Protein 7RPY (pdb70)

B-factor: mean 24.96, std 10.79, range [10.03, 66.06]

Radius of gyration: 20.07 Å; Cα contacts (8 Å, |Δi|>4): 615; chains: 1; bounding box: 55×49×43 Å

Solvent-accessible surface area: 11884 Å² total

Sequence (237 aa):
ADTTYVVAGTTNLTGYEWVGTPDDAAPENVTADGSVFTTKTFSAVPAGKNYQLKVVANTGDEQKWIGLDGTDDNNVTFDVETACDVTVTFDPATNKITTVTGDGVKVTDDLEVNSITVVGNGEDNWLNGVAWGVDAEEVNHTQVSDKVYQIKYENIESADDAYQFKFAANDDWAASWGLPEQSATTPIGEEFDLTFNGQNLLNTVSAGFEEDSLVDVTITLDITNFDDYSSTRSSGAKATVKVEEPST

Structure (mmCIF, N/CA/C/O backbone):
data_7RPY
#
_entry.id   7RPY
#
_cell.length_a   100.820
_cell.length_b   100.820
_cell.length_c   87.930
_cell.angle_alpha   90.000
_cell.angle_beta   90.000
_cell.angle_gamma   120.000
#
_symmetry.space_group_name_H-M   'P 32 2 1'
#
loop_
_entity.id
_entity.type
_entity.pdbx_description
1 polymer 'Cohesin-containing protein'
2 branched alpha-D-glucopyranose-(1-4)-alpha-D-glucopyranose-(1-4)-alpha-D-glucopyranose
3 non-polymer 'ACETATE ION'
4 non-polymer GLYCEROL
5 water water
#
loop_
_atom_site.group_PDB
_atom_site.id
_atom_site.type_symbol
_atom_site.label_atom_id
_atom_site.label_alt_id
_atom_site.label_comp_id
_atom_site.label_asym_id
_atom_site.label_entity_id
_atom_site.label_seq_id
_atom_site.pdbx_PDB_ins_code
_atom_site.Cartn_x
_atom_site.Cartn_y
_atom_site.Cartn_z
_atom_site.occupancy
_atom_site.B_iso_or_equiv
_atom_site.auth_seq_id
_atom_site.auth_comp_id
_atom_site.auth_asym_id
_atom_site.auth_atom_id
_atom_site.pdbx_PDB_model_num
ATOM 1 N N . ALA A 1 15 ? 35.630 28.541 42.521 1.00 49.41 492 ALA A N 1
ATOM 2 C CA . ALA A 1 15 ? 34.254 28.967 42.090 1.00 48.08 492 ALA A CA 1
ATOM 3 C C . ALA A 1 15 ? 34.304 29.532 40.661 1.00 45.45 492 ALA A C 1
ATOM 4 O O . ALA A 1 15 ? 34.901 30.615 40.470 1.00 45.44 492 ALA A O 1
ATOM 6 N N . ASP A 1 16 ? 33.673 28.833 39.708 1.00 43.91 493 ASP A N 1
ATOM 7 C CA . ASP A 1 16 ? 33.722 29.118 38.247 1.00 40.63 493 ASP A CA 1
ATOM 8 C C . ASP A 1 16 ? 32.878 30.357 37.924 1.00 36.29 493 ASP A C 1
ATOM 9 O O . ASP A 1 16 ? 31.652 30.301 38.147 1.00 36.33 493 ASP A O 1
ATOM 14 N N . THR A 1 17 ? 33.501 31.414 37.391 1.00 32.13 494 THR A N 1
ATOM 15 C CA . THR A 1 17 ? 32.834 32.702 37.069 1.00 28.94 494 THR A CA 1
ATOM 16 C C . THR A 1 17 ? 32.692 32.837 35.549 1.00 26.39 494 THR A C 1
ATOM 17 O O . THR A 1 17 ? 33.702 32.639 34.836 1.00 25.83 494 THR A O 1
ATOM 21 N N . THR A 1 18 ? 31.479 33.158 35.094 1.00 24.01 495 THR A N 1
ATOM 22 C CA . THR A 1 18 ? 31.142 33.429 33.678 1.00 22.40 495 THR A CA 1
ATOM 23 C C . THR A 1 18 ? 30.731 34.892 33.556 1.00 20.44 495 THR A C 1
ATOM 24 O O . THR A 1 18 ? 29.817 35.307 34.289 1.00 19.92 495 THR A O 1
ATOM 28 N N . TYR A 1 19 ? 31.375 35.634 32.660 1.00 19.01 496 TYR A N 1
ATOM 29 C CA . TYR A 1 19 ? 31.086 37.074 32.443 1.00 17.49 496 TYR A CA 1
ATOM 30 C C . TYR A 1 19 ? 30.152 37.218 31.244 1.00 17.16 496 TYR A C 1
ATOM 31 O O . TYR A 1 19 ? 30.411 36.617 30.196 1.00 17.45 496 TYR A O 1
ATOM 40 N N . VAL A 1 20 ? 29.115 38.053 31.380 1.00 16.47 497 VAL A N 1
ATOM 41 C CA . VAL A 1 20 ? 28.111 38.267 30.303 1.00 16.45 497 VAL A CA 1
ATOM 42 C C . VAL A 1 20 ? 28.014 39.776 30.052 1.00 15.47 497 VAL A C 1
ATOM 43 O O . VAL A 1 20 ? 27.972 40.533 31.039 1.00 14.76 497 VAL A O 1
ATOM 47 N N . VAL A 1 21 ? 28.027 40.208 28.793 1.00 15.49 498 VAL A N 1
ATOM 48 C CA . VAL A 1 21 ? 27.736 41.638 28.482 1.00 15.02 498 VAL A CA 1
ATOM 49 C C . VAL A 1 21 ? 26.215 41.774 28.483 1.00 15.14 498 VAL A C 1
ATOM 50 O O . VAL A 1 21 ? 25.579 41.241 27.547 1.00 15.77 498 VAL A O 1
ATOM 54 N N . ALA A 1 22 ? 25.668 42.481 29.473 1.00 14.98 499 ALA A N 1
ATOM 55 C CA . ALA A 1 22 ? 24.246 42.886 29.515 1.00 15.11 499 ALA A CA 1
ATOM 56 C C . ALA A 1 22 ? 24.156 44.312 28.972 1.00 15.16 499 ALA A C 1
ATOM 57 O O . ALA A 1 22 ? 25.084 45.103 29.182 1.00 14.54 499 ALA A O 1
ATOM 59 N N . GLY A 1 23 ? 23.076 44.640 28.271 1.00 16.11 500 GLY A N 1
ATOM 60 C CA . GLY A 1 23 ? 22.922 46.018 27.781 1.00 16.59 500 GLY A CA 1
ATOM 61 C C . GLY A 1 23 ? 21.618 46.195 27.038 1.00 17.87 500 GLY A C 1
ATOM 62 O O . GLY A 1 23 ? 20.748 45.312 27.131 1.00 17.97 500 GLY A O 1
ATOM 63 N N . THR A 1 24 ? 21.517 47.288 26.292 1.00 19.52 501 THR A N 1
ATOM 64 C CA . THR A 1 24 ? 20.311 47.630 25.496 1.00 20.99 501 THR A CA 1
ATOM 65 C C . THR A 1 24 ? 20.099 46.572 24.409 1.00 23.25 501 THR A C 1
ATOM 66 O O . THR A 1 24 ? 21.096 45.988 23.905 1.00 23.24 501 THR A O 1
ATOM 70 N N . THR A 1 25 ? 18.836 46.315 24.063 1.00 24.95 502 THR A N 1
ATOM 71 C CA . THR A 1 25 ? 18.443 45.335 23.017 1.00 27.53 502 THR A CA 1
ATOM 72 C C . THR A 1 25 ? 19.156 45.667 21.703 1.00 28.97 502 THR A C 1
ATOM 73 O O . THR A 1 25 ? 19.629 44.727 21.045 1.00 29.61 502 THR A O 1
ATOM 77 N N . ASN A 1 26 ? 19.249 46.949 21.333 1.00 30.18 503 ASN A N 1
ATOM 78 C CA . ASN A 1 26 ? 19.842 47.382 20.036 1.00 32.12 503 ASN A CA 1
ATOM 79 C C . ASN A 1 26 ? 21.310 46.944 19.941 1.00 30.88 503 ASN A C 1
ATOM 80 O O . ASN A 1 26 ? 21.758 46.672 18.820 1.00 31.75 503 ASN A O 1
ATOM 85 N N . LEU A 1 27 ? 22.046 46.914 21.059 1.00 28.34 504 LEU A N 1
ATOM 86 C CA . LEU A 1 27 ? 23.464 46.448 21.076 1.00 27.48 504 LEU A CA 1
ATOM 87 C C . LEU A 1 27 ? 23.508 44.920 21.160 1.00 26.97 504 LEU A C 1
ATOM 88 O O . LEU A 1 27 ? 24.248 44.315 20.372 1.00 27.59 504 LEU A O 1
ATOM 93 N N . THR A 1 28 ? 22.789 44.332 22.118 1.00 26.01 505 THR A N 1
ATOM 94 C CA . THR A 1 28 ? 23.068 42.963 22.638 1.00 25.83 505 THR A CA 1
ATOM 95 C C . THR A 1 28 ? 22.033 41.938 22.167 1.00 26.99 505 THR A C 1
ATOM 96 O O . THR A 1 28 ? 22.303 40.734 22.315 1.00 26.74 505 THR A O 1
ATOM 100 N N . GLY A 1 29 ? 20.873 42.382 21.674 1.00 27.66 506 GLY A N 1
ATOM 101 C CA . GLY A 1 29 ? 19.792 41.486 21.229 1.00 29.20 506 GLY A CA 1
ATOM 102 C C . GLY A 1 29 ? 18.876 41.057 22.363 1.00 29.06 506 GLY A C 1
ATOM 103 O O . GLY A 1 29 ? 17.905 40.339 22.076 1.00 30.51 506 GLY A O 1
ATOM 104 N N . TYR A 1 30 ? 19.161 41.461 23.603 1.00 28.08 507 TYR A N 1
ATOM 105 C CA . TYR A 1 30 ? 18.324 41.182 24.799 1.00 28.09 507 TYR A CA 1
ATOM 106 C C . TYR A 1 30 ? 18.184 42.468 25.617 1.00 27.10 507 TYR A C 1
ATOM 107 O O . TYR A 1 30 ? 19.035 43.373 25.498 1.00 26.24 507 TYR A O 1
ATOM 116 N N . GLU A 1 31 ? 17.151 42.539 26.454 1.00 27.39 508 GLU A N 1
ATOM 117 C CA . GLU A 1 31 ? 16.910 43.715 27.319 1.00 26.78 508 GLU A CA 1
ATOM 118 C C . GLU A 1 31 ? 17.571 43.469 28.676 1.00 24.23 508 GLU A C 1
ATOM 119 O O . GLU A 1 31 ? 16.914 42.920 29.582 1.00 23.69 508 GLU A O 1
ATOM 125 N N . TRP A 1 32 ? 18.844 43.859 28.797 1.00 21.76 509 TRP A N 1
ATOM 126 C CA . TRP A 1 32 ? 19.598 43.857 30.073 1.00 20.44 509 TRP A CA 1
ATOM 127 C C . TRP A 1 32 ? 19.540 42.460 30.700 1.00 20.67 509 TRP A C 1
ATOM 128 O O . TRP A 1 32 ? 19.212 42.338 31.895 1.00 20.54 509 TRP A O 1
ATOM 139 N N . VAL A 1 33 ? 19.902 41.446 29.920 1.00 21.48 510 VAL A N 1
ATOM 140 C CA . VAL A 1 33 ? 19.956 40.029 30.384 1.00 22.43 510 VAL A CA 1
ATOM 141 C C . VAL A 1 33 ? 21.411 39.669 30.702 1.00 21.90 510 VAL A C 1
ATOM 142 O O . VAL A 1 33 ? 22.238 39.734 29.784 1.00 21.44 510 VAL A O 1
ATOM 146 N N . GLY A 1 34 ? 21.681 39.325 31.963 1.00 22.12 511 GLY A N 1
ATOM 147 C CA . GLY A 1 34 ? 23.038 39.113 32.504 1.00 22.53 511 GLY A CA 1
ATOM 148 C C . GLY A 1 34 ? 23.351 37.649 32.789 1.00 23.96 511 GLY A C 1
ATOM 149 O O . GLY A 1 34 ? 24.472 37.409 33.242 1.00 23.79 511 GLY A O 1
ATOM 150 N N . THR A 1 35 ? 22.420 36.718 32.536 1.00 25.86 512 THR A N 1
ATOM 151 C CA . THR A 1 35 ? 22.569 35.256 32.815 1.00 28.23 512 THR A CA 1
ATOM 152 C C . THR A 1 35 ? 23.109 34.539 31.580 1.00 28.46 512 THR A C 1
ATOM 153 O O . THR A 1 35 ? 22.598 34.708 30.477 1.00 27.92 512 THR A O 1
ATOM 157 N N . PRO A 1 36 ? 24.159 33.696 31.727 1.00 29.17 513 PRO A N 1
ATOM 158 C CA . PRO A 1 36 ? 24.735 32.988 30.587 1.00 30.17 513 PRO A CA 1
ATOM 159 C C . PRO A 1 36 ? 23.733 32.117 29.808 1.00 32.29 513 PRO A C 1
ATOM 160 O O . PRO A 1 36 ? 23.776 32.137 28.589 1.00 32.47 513 PRO A O 1
ATOM 164 N N . ASP A 1 37 ? 22.873 31.373 30.509 1.00 34.15 514 ASP A N 1
ATOM 165 C CA A ASP A 1 37 ? 21.918 30.437 29.852 0.50 36.73 514 ASP A CA 1
ATOM 166 C CA B ASP A 1 37 ? 21.887 30.443 29.888 0.50 36.55 514 ASP A CA 1
ATOM 167 C C . ASP A 1 37 ? 20.867 31.232 29.059 1.00 36.16 514 ASP A C 1
ATOM 168 O O . ASP A 1 37 ? 20.375 30.684 28.056 1.00 37.54 514 ASP A O 1
ATOM 177 N N . ALA A 1 38 ? 20.552 32.458 29.485 1.00 34.65 515 ALA A N 1
ATOM 178 C CA . ALA A 1 38 ? 19.511 33.323 28.871 1.00 34.22 515 ALA A CA 1
ATOM 179 C C . ALA A 1 38 ? 20.084 34.118 27.686 1.00 33.14 515 ALA A C 1
ATOM 180 O O . ALA A 1 38 ? 19.325 34.357 26.727 1.00 33.75 515 ALA A O 1
ATOM 182 N N . ALA A 1 39 ? 21.361 34.526 27.746 1.00 30.89 516 ALA A N 1
ATOM 183 C CA . ALA A 1 39 ? 22.040 35.292 26.673 1.00 29.60 516 ALA A CA 1
ATOM 184 C C . ALA A 1 39 ? 23.388 34.656 26.327 1.00 29.33 516 ALA A C 1
ATOM 185 O O . ALA A 1 39 ? 24.434 35.291 26.487 1.00 27.83 516 ALA A O 1
ATOM 187 N N . PRO A 1 40 ? 23.407 33.407 25.805 1.00 30.64 517 PRO A N 1
ATOM 188 C CA . PRO A 1 40 ? 24.663 32.695 25.559 1.00 30.43 517 PRO A CA 1
ATOM 189 C C . PRO A 1 40 ? 25.573 33.390 24.532 1.00 29.48 517 PRO A C 1
ATOM 190 O O . PRO A 1 40 ? 26.795 33.257 24.641 1.00 29.13 517 PRO A O 1
ATOM 194 N N . GLU A 1 41 ? 24.981 34.115 23.577 1.00 28.60 518 GLU A N 1
ATOM 195 C CA . GLU A 1 41 ? 25.718 34.881 22.531 1.00 27.86 518 GLU A CA 1
ATOM 196 C C . GLU A 1 41 ? 26.622 35.942 23.191 1.00 24.91 518 GLU A C 1
ATOM 197 O O . GLU A 1 41 ? 27.619 36.342 22.552 1.00 24.74 518 GLU A O 1
ATOM 203 N N . ASN A 1 42 ? 26.276 36.408 24.397 1.00 22.42 519 ASN A N 1
ATOM 204 C CA . ASN A 1 42 ? 26.922 37.584 25.040 1.00 20.20 519 ASN A CA 1
ATOM 205 C C . ASN A 1 42 ? 27.829 37.151 26.199 1.00 19.06 519 ASN A C 1
ATOM 206 O O . ASN A 1 42 ? 28.347 38.036 26.888 1.00 17.81 519 ASN A O 1
ATOM 211 N N . VAL A 1 43 ? 28.068 35.848 26.360 1.00 19.24 520 VAL A N 1
ATOM 212 C CA . VAL A 1 43 ? 29.165 35.336 27.233 1.00 18.71 520 VAL A CA 1
ATOM 213 C C . VAL A 1 43 ? 30.484 35.803 26.631 1.00 17.97 520 VAL A C 1
ATOM 214 O O . VAL A 1 43 ? 30.686 35.690 25.423 1.00 18.52 520 VAL A O 1
ATOM 226 N N . THR A 1 45 ? 34.573 35.681 26.100 1.00 16.66 522 THR A N 1
ATOM 227 C CA . THR A 1 45 ? 35.527 34.600 25.901 1.00 17.30 522 THR A CA 1
ATOM 228 C C . THR A 1 45 ? 36.852 34.926 26.607 1.00 16.90 522 THR A C 1
ATOM 229 O O . THR A 1 45 ? 37.349 36.058 26.489 1.00 16.26 522 THR A O 1
ATOM 233 N N . ALA A 1 46 ? 37.442 33.936 27.283 1.00 17.35 523 ALA A N 1
ATOM 234 C CA . ALA A 1 46 ? 38.791 34.025 27.883 1.00 17.47 523 ALA A CA 1
ATOM 235 C C . ALA A 1 46 ? 39.811 34.441 26.814 1.00 17.79 523 ALA A C 1
ATOM 236 O O . ALA A 1 46 ? 39.840 33.844 25.724 1.00 18.38 523 ALA A O 1
ATOM 238 N N . ASP A 1 47 ? 40.638 35.428 27.138 1.00 17.55 524 ASP A N 1
ATOM 239 C CA . ASP A 1 47 ? 41.588 36.038 26.179 1.00 18.09 524 ASP A CA 1
ATOM 240 C C . ASP A 1 47 ? 42.806 36.520 26.971 1.00 18.33 524 ASP A C 1
ATOM 241 O O . ASP A 1 47 ? 42.741 37.595 27.542 1.00 17.79 524 ASP A O 1
ATOM 246 N N . GLY A 1 48 ? 43.878 35.729 27.016 1.00 19.34 525 GLY A N 1
ATOM 247 C CA . GLY A 1 48 ? 45.006 36.031 27.924 1.00 19.89 525 GLY A CA 1
ATOM 248 C C . GLY A 1 48 ? 44.542 35.944 29.401 1.00 19.72 525 GLY A C 1
ATOM 249 O O . GLY A 1 48 ? 43.817 34.924 29.771 1.00 20.10 525 GLY A O 1
ATOM 250 N N . SER A 1 49 ? 44.722 37.116 30.116 1.00 19.68 526 SER A N 1
ATOM 251 C CA . SER A 1 49 ? 44.269 37.344 31.517 1.00 19.53 526 SER A CA 1
ATOM 252 C C . SER A 1 49 ? 42.950 38.138 31.579 1.00 18.54 526 SER A C 1
ATOM 253 O O . SER A 1 49 ? 42.479 38.413 32.699 1.00 18.35 526 SER A O 1
ATOM 256 N N . VAL A 1 50 ? 42.343 38.470 30.431 1.00 18.03 527 VAL A N 1
ATOM 257 C CA . VAL A 1 50 ? 41.074 39.243 30.361 1.00 17.12 527 VAL A CA 1
ATOM 258 C C . VAL A 1 50 ? 40.002 38.440 29.612 1.00 16.84 527 VAL A C 1
ATOM 259 O O . VAL A 1 50 ? 40.204 37.232 29.352 1.00 17.26 527 VAL A O 1
ATOM 263 N N . PHE A 1 51 ? 38.865 39.078 29.366 1.00 16.24 528 PHE A N 1
ATOM 264 C CA . PHE A 1 51 ? 37.690 38.502 28.669 1.00 16.26 528 PHE A CA 1
ATOM 265 C C . PHE A 1 51 ? 37.262 39.474 27.577 1.00 16.32 528 PHE A C 1
ATOM 266 O O . PHE A 1 51 ? 37.306 40.692 27.836 1.00 15.86 528 PHE A O 1
ATOM 274 N N . THR A 1 52 ? 36.838 38.958 26.428 1.00 17.03 529 THR A N 1
ATOM 275 C CA A THR A 1 52 ? 36.439 39.808 25.278 0.50 17.33 529 THR A CA 1
ATOM 276 C CA B THR A 1 52 ? 36.461 39.785 25.251 0.50 17.42 529 THR A CA 1
ATOM 277 C C . THR A 1 52 ? 35.140 39.286 24.658 1.00 17.70 529 THR A C 1
ATOM 278 O O . THR A 1 52 ? 34.912 38.081 24.650 1.00 18.18 529 THR A O 1
ATOM 285 N N . LYS A 1 53 ? 34.313 40.205 24.171 1.00 17.99 530 LYS A N 1
ATOM 286 C CA . LYS A 1 53 ? 33.097 39.881 23.395 1.00 18.98 530 LYS A CA 1
ATOM 287 C C . LYS A 1 53 ? 33.043 40.903 22.266 1.00 19.99 530 LYS A C 1
ATOM 288 O O . LYS A 1 53 ? 33.134 42.099 22.564 1.00 19.28 530 LYS A O 1
ATOM 294 N N . THR A 1 54 ? 32.941 40.444 21.023 1.00 22.10 531 THR A N 1
ATOM 295 C CA . THR A 1 54 ? 32.820 41.339 19.845 1.00 23.61 531 THR A CA 1
ATOM 296 C C . THR A 1 54 ? 31.388 41.252 19.324 1.00 24.50 531 THR A C 1
ATOM 297 O O . THR A 1 54 ? 30.891 40.133 19.111 1.00 25.11 531 THR A O 1
ATOM 301 N N . PHE A 1 55 ? 30.756 42.409 19.149 1.00 24.90 532 PHE A N 1
ATOM 302 C CA . PHE A 1 55 ? 29.433 42.558 18.507 1.00 26.42 532 PHE A CA 1
ATOM 303 C C . PHE A 1 55 ? 29.691 42.907 17.038 1.00 29.53 532 PHE A C 1
ATOM 304 O O . PHE A 1 55 ? 30.402 43.907 16.771 1.00 30.24 532 PHE A O 1
ATOM 312 N N . SER A 1 56 ? 29.222 42.045 16.138 1.00 32.08 533 SER A N 1
ATOM 313 C CA . SER A 1 56 ? 29.424 42.158 14.670 1.00 34.88 533 SER A CA 1
ATOM 314 C C . SER A 1 56 ? 28.471 43.218 14.107 1.00 35.80 533 SER A C 1
ATOM 315 O O . SER A 1 56 ? 27.267 43.155 14.409 1.00 35.19 533 SER A O 1
ATOM 318 N N . ALA A 1 57 ? 29.017 44.156 13.328 1.00 37.84 534 ALA A N 1
ATOM 319 C CA . ALA A 1 57 ? 28.262 45.124 12.500 1.00 39.42 534 ALA A CA 1
ATOM 320 C C . ALA A 1 57 ? 27.180 45.798 13.344 1.00 38.29 534 ALA A C 1
ATOM 321 O O . ALA A 1 57 ? 25.991 45.710 12.982 1.00 39.03 534 ALA A O 1
ATOM 323 N N . VAL A 1 58 ? 27.576 46.402 14.469 1.00 36.41 535 VAL A N 1
ATOM 324 C CA . VAL A 1 58 ? 26.675 47.267 15.276 1.00 35.16 535 VAL A CA 1
ATOM 325 C C . VAL A 1 58 ? 26.303 48.463 14.400 1.00 36.20 535 VAL A C 1
ATOM 326 O O . VAL A 1 58 ? 27.181 49.144 13.874 1.00 36.32 535 VAL A O 1
ATOM 330 N N . PRO A 1 59 ? 24.999 48.743 14.203 1.00 36.44 536 PRO A N 1
ATOM 331 C CA . PRO A 1 59 ? 24.585 49.917 13.431 1.00 38.23 536 PRO A CA 1
ATOM 332 C C . PRO A 1 59 ? 25.054 51.239 14.062 1.00 37.89 536 PRO A C 1
ATOM 333 O O . PRO A 1 59 ? 25.119 51.321 15.288 1.00 36.32 536 PRO A O 1
ATOM 337 N N . ALA A 1 60 ? 25.332 52.250 13.230 1.00 39.33 537 ALA A N 1
ATOM 338 C CA . ALA A 1 60 ? 25.394 53.667 13.659 1.00 38.93 537 ALA A CA 1
ATOM 339 C C . ALA A 1 60 ? 24.216 53.921 14.598 1.00 36.96 537 ALA A C 1
ATOM 340 O O . ALA A 1 60 ? 23.093 53.474 14.289 1.00 37.66 537 ALA A O 1
ATOM 342 N N . GLY A 1 61 ? 24.459 54.560 15.741 1.00 34.64 538 GLY A N 1
ATOM 343 C CA . GLY A 1 61 ? 23.410 54.794 16.747 1.00 32.57 538 GLY A CA 1
ATOM 344 C C . GLY A 1 61 ? 23.948 55.559 17.935 1.00 30.47 538 GLY A C 1
ATOM 345 O O . GLY A 1 61 ? 25.192 55.680 18.051 1.00 30.70 538 GLY A O 1
ATOM 346 N N . LYS A 1 62 ? 23.044 56.069 18.767 1.00 29.17 539 LYS A N 1
ATOM 347 C CA . LYS A 1 62 ? 23.386 56.852 19.977 1.00 27.95 539 LYS A CA 1
ATOM 348 C C . LYS A 1 62 ? 23.004 56.066 21.232 1.00 25.32 539 LYS A C 1
ATOM 349 O O . LYS A 1 62 ? 21.984 55.361 21.230 1.00 24.25 539 LYS A O 1
ATOM 355 N N . ASN A 1 63 ? 23.759 56.262 22.305 1.00 24.14 540 ASN A N 1
ATOM 356 C CA . ASN A 1 63 ? 23.349 55.839 23.669 1.00 22.29 540 ASN A CA 1
ATOM 357 C C . ASN A 1 63 ? 23.212 54.317 23.744 1.00 20.75 540 ASN A C 1
ATOM 358 O O . ASN A 1 63 ? 22.321 53.838 24.476 1.00 20.09 540 ASN A O 1
ATOM 363 N N . TYR A 1 64 ? 24.071 53.575 23.052 1.00 20.80 541 TYR A N 1
ATOM 364 C CA . TYR A 1 64 ? 24.262 52.144 23.374 1.00 19.65 541 TYR A CA 1
ATOM 365 C C . TYR A 1 64 ? 24.745 52.081 24.826 1.00 17.83 541 TYR A C 1
ATOM 366 O O . TYR A 1 64 ? 25.562 52.932 25.210 1.00 17.15 541 TYR A O 1
ATOM 375 N N . GLN A 1 65 ? 24.275 51.100 25.590 1.00 16.57 542 GLN A N 1
ATOM 376 C CA . GLN A 1 65 ? 24.701 50.957 27.008 1.00 15.60 542 GLN A CA 1
ATOM 377 C C . GLN A 1 65 ? 24.936 49.490 27.343 1.00 14.83 542 GLN A C 1
ATOM 378 O O . GLN A 1 65 ? 24.259 48.633 26.780 1.00 14.81 542 GLN A O 1
ATOM 384 N N . LEU A 1 66 ? 25.865 49.248 28.261 1.00 14.02 543 LEU A N 1
ATOM 385 C CA . LEU A 1 66 ? 26.149 47.887 28.753 1.00 13.60 543 LEU A CA 1
ATOM 386 C C . LEU A 1 66 ? 26.686 47.940 30.180 1.00 13.06 543 LEU A C 1
ATOM 387 O O . LEU A 1 66 ? 27.094 49.004 30.664 1.00 12.50 543 LEU A O 1
ATOM 392 N N . LYS A 1 67 ? 26.670 46.770 30.798 1.00 13.17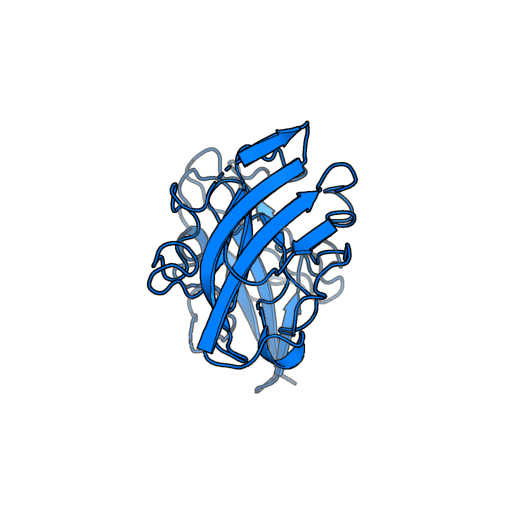 544 LYS A N 1
ATOM 393 C CA . LYS A 1 67 ? 27.458 46.443 32.000 1.00 13.43 544 LYS A CA 1
ATOM 394 C C . LYS A 1 67 ? 28.013 45.033 31.803 1.00 13.41 544 LYS A C 1
ATOM 395 O O . LYS A 1 67 ? 27.500 44.288 30.936 1.00 13.33 544 LYS A O 1
ATOM 401 N N . VAL A 1 68 ? 29.027 44.698 32.584 1.00 13.43 545 VAL A N 1
ATOM 402 C CA . VAL A 1 68 ? 29.552 43.307 32.632 1.00 13.76 545 VAL A CA 1
ATOM 403 C C . VAL A 1 68 ? 28.962 42.648 33.876 1.00 14.13 545 VAL A C 1
ATOM 404 O O . VAL A 1 68 ? 29.016 43.263 34.952 1.00 14.02 545 VAL A O 1
ATOM 408 N N . VAL A 1 69 ? 28.396 41.460 33.707 1.00 14.82 546 VAL A N 1
ATOM 409 C CA . VAL A 1 69 ? 27.748 40.702 34.809 1.00 15.60 546 VAL A CA 1
ATOM 410 C C . VAL A 1 69 ? 28.587 39.453 35.083 1.00 16.68 546 VAL A C 1
ATOM 411 O O . VAL A 1 69 ? 28.712 38.608 34.183 1.00 16.83 546 VAL A O 1
ATOM 415 N N . ALA A 1 70 ? 29.160 39.399 36.284 1.00 17.45 547 ALA A N 1
ATOM 416 C CA . ALA A 1 70 ? 29.937 38.250 36.793 1.00 19.04 547 ALA A CA 1
ATOM 417 C C . ALA A 1 70 ? 28.941 37.254 37.381 1.00 20.67 547 ALA A C 1
ATOM 418 O O . ALA A 1 70 ? 28.194 37.652 38.292 1.00 20.80 547 ALA A O 1
ATOM 420 N N . ASN A 1 71 ? 28.925 36.024 36.869 1.00 22.27 548 ASN A N 1
ATOM 421 C CA . ASN A 1 71 ? 27.981 34.962 37.293 1.00 24.30 548 ASN A CA 1
ATOM 422 C C . ASN A 1 71 ? 28.814 33.868 37.945 1.00 26.88 548 ASN A C 1
ATOM 423 O O . ASN A 1 71 ? 29.639 33.295 37.234 1.00 26.49 548 ASN A O 1
ATOM 428 N N . THR A 1 72 ? 28.650 33.678 39.255 1.00 29.78 549 THR A N 1
ATOM 429 C CA . THR A 1 72 ? 29.267 32.589 40.052 1.00 33.49 549 THR A CA 1
ATOM 430 C C . THR A 1 72 ? 28.119 31.823 40.711 1.00 37.28 549 THR A C 1
ATOM 431 O O . THR A 1 72 ? 27.539 32.356 41.683 1.00 37.36 549 THR A O 1
ATOM 435 N N . GLY A 1 73 ? 27.765 30.661 40.153 1.00 41.23 550 GLY A N 1
ATOM 436 C CA . GLY A 1 73 ? 26.526 29.934 40.477 1.00 45.00 550 GLY A CA 1
ATOM 437 C C . GLY A 1 73 ? 25.311 30.812 40.243 1.00 46.07 550 GLY A C 1
ATOM 438 O O . GLY A 1 73 ? 25.197 31.371 39.127 1.00 46.34 550 GLY A O 1
ATOM 439 N N . ASP A 1 74 ? 24.463 30.970 41.265 1.00 49.53 551 ASP A N 1
ATOM 440 C CA . ASP A 1 74 ? 23.220 31.795 41.227 1.00 50.49 551 ASP A CA 1
ATOM 441 C C . ASP A 1 74 ? 23.544 33.269 41.528 1.00 48.21 551 ASP A C 1
ATOM 442 O O . ASP A 1 74 ? 22.641 34.106 41.371 1.00 48.84 551 ASP A O 1
ATOM 447 N N . GLU A 1 75 ? 24.780 33.569 41.943 1.00 47.05 552 GLU A N 1
ATOM 448 C CA . GLU A 1 75 ? 25.233 34.909 42.408 1.00 44.75 552 GLU A CA 1
ATOM 449 C C . GLU A 1 75 ? 25.661 35.760 41.200 1.00 40.25 552 GLU A C 1
ATOM 450 O O . GLU A 1 75 ? 26.455 35.282 40.373 1.00 37.95 552 GLU A O 1
ATOM 456 N N . GLN A 1 76 ? 25.139 36.983 41.103 1.00 36.63 553 GLN A N 1
ATOM 457 C CA . GLN A 1 76 ? 25.416 37.932 39.995 1.00 33.79 553 GLN A CA 1
ATOM 458 C C . GLN A 1 76 ? 26.007 39.213 40.577 1.00 31.27 553 GLN A C 1
ATOM 459 O O . GLN A 1 76 ? 25.435 39.718 41.569 1.00 32.71 553 GLN A O 1
ATOM 465 N N . LYS A 1 77 ? 27.097 39.707 39.996 1.00 27.26 554 LYS A N 1
ATOM 466 C CA . LYS A 1 77 ? 27.695 41.020 40.331 1.00 25.13 554 LYS A CA 1
ATOM 467 C C . LYS A 1 77 ? 27.654 41.874 39.060 1.00 22.62 554 LYS A C 1
ATOM 468 O O . LYS A 1 77 ? 28.242 41.448 38.061 1.00 21.20 554 LYS A O 1
ATOM 474 N N . TRP A 1 78 ? 26.938 43.003 39.089 1.00 20.76 555 TRP A N 1
ATOM 475 C CA . TRP A 1 78 ? 26.780 43.909 37.917 1.00 19.26 555 TRP A CA 1
ATOM 476 C C . TRP A 1 78 ? 27.862 44.977 38.003 1.00 18.86 555 TRP A C 1
ATOM 477 O O . TRP A 1 78 ? 27.957 45.657 39.036 1.00 19.70 555 TRP A O 1
ATOM 488 N N . ILE A 1 79 ? 28.691 45.078 36.976 1.00 17.73 556 ILE A N 1
ATOM 489 C CA . ILE A 1 79 ? 29.893 45.946 36.989 1.00 17.79 556 ILE A CA 1
ATOM 490 C C . ILE A 1 79 ? 29.669 47.047 35.951 1.00 17.94 556 ILE A C 1
ATOM 491 O O . ILE A 1 79 ? 29.424 46.713 34.773 1.00 16.68 556 ILE A O 1
ATOM 496 N N . GLY A 1 80 ? 29.758 48.299 36.394 1.00 19.05 557 GLY A N 1
ATOM 497 C CA . GLY A 1 80 ? 29.620 49.504 35.555 1.00 20.10 557 GLY A CA 1
ATOM 498 C C . GLY A 1 80 ? 30.952 50.173 35.258 1.00 22.06 557 GLY A C 1
ATOM 499 O O . GLY A 1 80 ? 32.007 49.535 35.402 1.00 22.77 557 GLY A O 1
ATOM 500 N N . LEU A 1 81 ? 30.909 51.437 34.838 1.00 24.22 558 LEU A N 1
ATOM 501 C CA . LEU A 1 81 ? 32.044 52.134 34.178 1.00 27.53 558 LEU A CA 1
ATOM 502 C C . LEU A 1 81 ? 33.120 52.536 35.201 1.00 29.50 558 LEU A C 1
ATOM 503 O O . LEU A 1 81 ? 32.760 53.079 36.246 1.00 30.23 558 LEU A O 1
ATOM 508 N N . ASP A 1 82 ? 34.390 52.250 34.889 1.00 31.98 559 ASP A N 1
ATOM 509 C CA . ASP A 1 82 ? 35.603 52.832 35.531 1.00 34.55 559 ASP A CA 1
ATOM 510 C C . ASP A 1 82 ? 35.443 52.861 37.060 1.00 35.54 559 ASP A C 1
ATOM 511 O O . ASP A 1 82 ? 35.731 53.917 37.673 1.00 36.51 559 ASP A O 1
ATOM 516 N N . GLY A 1 83 ? 34.998 51.749 37.651 1.00 35.11 560 GLY A N 1
ATOM 517 C CA . GLY A 1 83 ? 34.916 51.565 39.115 1.00 35.54 560 GLY A CA 1
ATOM 518 C C . GLY A 1 83 ? 33.662 52.164 39.738 1.00 34.61 560 GLY A C 1
ATOM 519 O O . GLY A 1 83 ? 33.599 52.212 40.985 1.00 36.14 560 GLY A O 1
ATOM 520 N N . THR A 1 84 ? 32.694 52.598 38.927 1.00 33.06 561 THR A N 1
ATOM 521 C CA . THR A 1 84 ? 31.391 53.172 39.373 1.00 31.61 561 THR A CA 1
ATOM 522 C C . THR A 1 84 ? 30.271 52.155 39.117 1.00 29.20 561 THR A C 1
ATOM 523 O O . THR A 1 84 ? 30.594 51.075 38.583 1.00 28.26 561 THR A O 1
ATOM 527 N N . ASP A 1 85 ? 29.018 52.529 39.426 1.00 27.63 562 ASP A N 1
ATOM 528 C CA A ASP A 1 85 ? 27.792 51.744 39.096 0.50 25.88 562 ASP A CA 1
ATOM 529 C CA B ASP A 1 85 ? 27.775 51.763 39.116 0.50 26.63 562 ASP A CA 1
ATOM 530 C C . ASP A 1 85 ? 27.064 52.371 37.891 1.00 24.76 562 ASP A C 1
ATOM 531 O O . ASP A 1 85 ? 25.886 52.032 37.646 1.00 22.37 562 ASP A O 1
ATOM 540 N N . ASN A 1 86 ? 27.737 53.244 37.148 1.00 24.24 563 ASN A N 1
ATOM 541 C CA . ASN A 1 86 ? 27.125 53.870 35.941 1.00 22.70 563 ASN A CA 1
ATOM 542 C C . ASN A 1 86 ? 27.127 52.825 34.817 1.00 20.34 563 ASN A C 1
ATOM 543 O O . ASN A 1 86 ? 28.096 52.055 34.751 1.00 19.98 563 ASN A O 1
ATOM 548 N N . ASN A 1 87 ? 26.107 52.809 33.952 1.00 17.85 564 ASN A N 1
ATOM 549 C CA . ASN A 1 87 ? 26.185 52.084 32.652 1.00 16.87 564 ASN A CA 1
ATOM 550 C C . ASN A 1 87 ? 27.353 52.631 31.835 1.00 16.62 564 ASN A C 1
ATOM 551 O O . ASN A 1 87 ? 27.638 53.833 31.924 1.00 16.34 564 ASN A O 1
ATOM 556 N N . VAL A 1 88 ? 28.023 51.758 31.084 1.00 15.59 565 VAL A N 1
ATOM 557 C CA . VAL A 1 88 ? 29.001 52.155 30.039 1.00 16.10 565 VAL A CA 1
ATOM 558 C C . VAL A 1 88 ? 28.175 52.636 28.845 1.00 16.08 565 VAL A C 1
ATOM 559 O O . VAL A 1 88 ? 27.320 51.884 28.394 1.00 15.82 565 VAL A O 1
ATOM 563 N N . THR A 1 89 ? 28.360 53.884 28.434 1.00 16.67 566 THR A N 1
ATOM 564 C CA . THR A 1 89 ? 27.511 54.541 27.410 1.00 17.19 566 THR A CA 1
ATOM 565 C C . THR A 1 89 ? 28.397 55.019 26.262 1.00 18.55 566 THR A C 1
ATOM 566 O O . THR A 1 89 ? 29.402 55.704 26.514 1.00 19.06 566 THR A O 1
ATOM 570 N N . PHE A 1 90 ? 28.035 54.674 25.033 1.00 19.55 567 PHE A N 1
ATOM 571 C CA . PHE A 1 90 ? 28.811 55.079 23.840 1.00 21.49 567 PHE A CA 1
ATOM 572 C C . PHE A 1 90 ? 27.877 55.213 22.636 1.00 22.53 567 PHE A C 1
ATOM 573 O O . PHE A 1 90 ? 26.773 54.629 22.616 1.00 20.98 567 PHE A O 1
ATOM 581 N N . ASP A 1 91 ? 28.339 56.005 21.669 1.00 25.27 568 ASP A N 1
ATOM 582 C CA . ASP A 1 91 ? 27.749 56.107 20.315 1.00 27.43 568 ASP A CA 1
ATOM 583 C C . ASP A 1 91 ? 28.616 55.295 19.349 1.00 29.00 568 ASP A C 1
ATOM 584 O O . ASP A 1 91 ? 29.842 55.159 19.584 1.00 29.13 568 ASP A O 1
ATOM 589 N N . VAL A 1 92 ? 27.988 54.801 18.284 1.00 30.86 569 VAL A N 1
ATOM 590 C CA . VAL A 1 92 ? 28.664 54.232 17.089 1.00 33.26 569 VAL A CA 1
ATOM 591 C C . VAL A 1 92 ? 28.345 55.164 15.913 1.00 36.52 569 VAL A C 1
ATOM 592 O O . VAL A 1 92 ? 27.145 55.371 15.650 1.00 35.75 569 VAL A O 1
ATOM 596 N N . GLU A 1 93 ? 29.386 55.735 15.301 1.00 40.19 570 GLU A N 1
ATOM 597 C CA . GLU A 1 93 ? 29.278 56.752 14.219 1.00 44.78 570 GLU A CA 1
ATOM 598 C C . GLU A 1 93 ? 28.984 56.049 12.887 1.00 48.12 570 GLU A C 1
ATOM 599 O O . GLU A 1 93 ? 28.159 56.573 12.106 1.00 49.90 570 GLU A O 1
ATOM 605 N N . THR A 1 94 ? 29.633 54.908 12.637 1.00 49.62 571 THR A N 1
ATOM 606 C CA . THR A 1 94 ? 29.478 54.094 11.400 1.00 52.73 571 THR A CA 1
ATOM 607 C C . THR A 1 94 ? 29.398 52.616 11.795 1.00 51.96 571 THR A C 1
ATOM 608 O O . THR A 1 94 ? 30.098 52.234 12.754 1.00 50.13 571 THR A O 1
ATOM 612 N N . ALA A 1 95 ? 28.557 51.833 11.111 1.00 52.82 572 ALA A N 1
ATOM 613 C CA . ALA A 1 95 ? 28.394 50.380 11.350 1.00 52.13 572 ALA A CA 1
ATOM 614 C C . ALA A 1 95 ? 29.784 49.747 11.459 1.00 52.01 572 ALA A C 1
ATOM 615 O O . ALA A 1 95 ? 30.567 49.866 10.510 1.00 53.73 572 ALA A O 1
ATOM 617 N N . CYS A 1 96 ? 30.108 49.160 12.610 1.00 49.69 573 CYS A N 1
ATOM 618 C CA . CYS A 1 96 ? 31.436 48.537 12.850 1.00 49.35 573 CYS A CA 1
ATOM 619 C C . CYS A 1 96 ? 31.315 47.458 13.927 1.00 44.70 573 CYS A C 1
ATOM 620 O O . CYS A 1 96 ? 30.291 47.421 14.648 1.00 42.36 573 CYS A O 1
ATOM 623 N N . ASP A 1 97 ? 32.328 46.599 13.983 1.00 42.45 574 ASP A N 1
ATOM 624 C CA . ASP A 1 97 ? 32.487 45.572 15.038 1.00 39.48 574 ASP A CA 1
ATOM 625 C C . ASP A 1 97 ? 32.894 46.303 16.318 1.00 36.13 574 ASP A C 1
ATOM 626 O O . ASP A 1 97 ? 33.888 47.064 16.293 1.00 37.71 574 ASP A O 1
ATOM 631 N N . VAL A 1 98 ? 32.127 46.118 17.383 1.00 31.61 575 VAL A N 1
ATOM 632 C CA . VAL A 1 98 ? 32.428 46.738 18.701 1.00 28.41 575 VAL A CA 1
ATOM 633 C C . VAL A 1 98 ? 32.970 45.629 19.602 1.00 25.89 575 VAL A C 1
ATOM 634 O O . VAL A 1 98 ? 32.266 44.624 19.746 1.00 25.06 575 VAL A O 1
ATOM 638 N N . THR A 1 99 ? 34.170 45.807 20.148 1.00 24.41 576 THR A N 1
ATOM 639 C CA . THR A 1 99 ? 34.783 44.836 21.091 1.00 22.98 576 THR A CA 1
ATOM 640 C C . THR A 1 99 ? 34.673 45.376 22.517 1.00 20.97 576 THR A C 1
ATOM 641 O O . THR A 1 99 ? 35.089 46.527 22.780 1.00 20.85 576 THR A O 1
ATOM 645 N N . VAL A 1 100 ? 34.152 44.542 23.402 1.00 19.28 577 VAL A N 1
ATOM 646 C CA . VAL A 1 100 ? 34.091 44.825 24.859 1.00 17.98 577 VAL A CA 1
ATOM 647 C C . VAL A 1 100 ? 35.161 43.970 25.529 1.00 17.73 577 VAL A C 1
ATOM 648 O O . VAL A 1 100 ? 35.141 42.747 25.318 1.00 17.75 577 VAL A O 1
ATOM 652 N N . THR A 1 101 ? 36.056 44.600 26.284 1.00 17.56 578 THR A N 1
ATOM 653 C CA . THR A 1 101 ? 37.116 43.919 27.066 1.00 17.66 578 THR A CA 1
ATOM 654 C C . THR A 1 101 ? 36.800 44.106 28.548 1.00 16.66 578 THR A C 1
ATOM 655 O O . THR A 1 101 ? 36.391 45.202 28.945 1.00 16.17 578 THR A O 1
ATOM 659 N N . PHE A 1 102 ? 36.955 43.053 29.341 1.00 16.29 579 PHE A N 1
ATOM 660 C CA . PHE A 1 102 ? 36.785 43.116 30.806 1.00 15.81 579 PHE A CA 1
ATOM 661 C C . PHE A 1 102 ? 37.996 42.472 31.487 1.00 16.40 579 PHE A C 1
ATOM 662 O O . PHE A 1 102 ? 38.371 41.351 31.113 1.00 16.26 579 PHE A O 1
ATOM 670 N N . ASP A 1 103 ? 38.553 43.157 32.488 1.00 16.79 580 ASP A N 1
ATOM 671 C CA . ASP A 1 103 ? 39.733 42.679 33.250 1.00 17.66 580 ASP A CA 1
ATOM 672 C C . ASP A 1 103 ? 39.306 42.456 34.696 1.00 17.48 580 ASP A C 1
ATOM 673 O O . ASP A 1 103 ? 39.110 43.416 35.425 1.00 17.19 580 ASP A O 1
ATOM 678 N N . PRO A 1 104 ? 39.173 41.187 35.147 1.00 17.65 581 PRO A N 1
ATOM 679 C CA . PRO A 1 104 ? 38.810 40.884 36.536 1.00 17.97 581 PRO A CA 1
ATOM 680 C C . PRO A 1 104 ? 39.783 41.447 37.588 1.00 18.75 581 PRO A C 1
ATOM 681 O O . PRO A 1 104 ? 39.374 41.604 38.726 1.00 19.04 581 PRO A O 1
ATOM 685 N N . ALA A 1 105 ? 41.041 41.696 37.219 1.00 19.29 582 ALA A N 1
ATOM 686 C CA . ALA A 1 105 ? 42.083 42.187 38.153 1.00 20.51 582 ALA A CA 1
ATOM 687 C C . ALA A 1 105 ? 41.843 43.661 38.514 1.00 20.65 582 ALA A C 1
ATOM 688 O O . ALA A 1 105 ? 42.374 44.086 39.549 1.00 21.27 582 ALA A O 1
ATOM 690 N N . THR A 1 106 ? 41.123 44.413 37.671 1.00 20.02 583 THR A N 1
ATOM 691 C CA . THR A 1 106 ? 40.946 45.887 37.803 1.00 20.59 583 THR A CA 1
ATOM 692 C C . THR A 1 106 ? 39.477 46.304 37.678 1.00 19.90 583 THR A C 1
ATOM 693 O O . THR A 1 106 ? 39.168 47.468 38.012 1.00 20.02 583 THR A O 1
ATOM 697 N N . ASN A 1 107 ? 38.608 45.414 37.200 1.00 19.63 584 ASN A N 1
ATOM 698 C CA . ASN A 1 107 ? 37.201 45.716 36.811 1.00 19.52 584 ASN A CA 1
ATOM 699 C C . ASN A 1 107 ? 37.143 46.779 35.706 1.00 19.70 584 ASN A C 1
ATOM 700 O O . ASN A 1 107 ? 36.058 47.362 35.524 1.00 19.46 584 ASN A O 1
ATOM 705 N N . LYS A 1 108 ? 38.225 46.989 34.964 1.00 21.02 585 LYS A N 1
ATOM 706 C CA . LYS A 1 108 ? 38.227 47.904 33.794 1.00 21.60 585 LYS A CA 1
ATOM 707 C C . LYS A 1 108 ? 37.380 47.278 32.682 1.00 20.13 585 LYS A C 1
ATOM 708 O O . LYS A 1 108 ? 37.614 46.109 32.319 1.00 19.66 585 LYS A O 1
ATOM 714 N N . ILE A 1 109 ? 36.415 48.043 32.179 1.00 18.90 586 ILE A N 1
ATOM 715 C CA . ILE A 1 109 ? 35.652 47.707 30.947 1.00 18.19 586 ILE A CA 1
ATOM 716 C C . ILE A 1 109 ? 36.120 48.673 29.865 1.00 18.80 586 ILE A C 1
ATOM 717 O O . ILE A 1 109 ? 36.097 49.893 30.115 1.00 18.77 586 ILE A O 1
ATOM 722 N N . THR A 1 110 ? 36.517 48.154 28.710 1.00 19.24 587 THR A N 1
ATOM 723 C CA A THR A 1 110 ? 36.944 48.940 27.522 0.50 20.29 587 THR A CA 1
ATOM 724 C CA B THR A 1 110 ? 36.858 49.021 27.556 0.50 20.27 587 THR A CA 1
ATOM 725 C C . THR A 1 110 ? 35.979 48.623 26.378 1.00 20.22 587 THR A C 1
ATOM 726 O O . THR A 1 110 ? 35.632 47.438 26.244 1.00 19.77 587 THR A O 1
ATOM 733 N N . VAL A 1 111 ? 35.585 49.629 25.604 1.00 20.90 588 VAL A N 1
ATOM 734 C CA . VAL A 1 111 ? 34.743 49.453 24.396 1.00 21.41 588 VAL A CA 1
ATOM 735 C C . VAL A 1 111 ? 35.541 50.064 23.245 1.00 23.59 588 VAL A C 1
ATOM 736 O O . VAL A 1 111 ? 35.849 51.263 23.333 1.00 24.14 588 VAL A O 1
ATOM 740 N N . THR A 1 112 ? 35.921 49.255 22.256 1.00 24.90 589 THR A N 1
ATOM 741 C CA . THR A 1 112 ? 36.820 49.687 21.156 1.00 27.46 589 THR A CA 1
ATOM 742 C C . THR A 1 112 ? 36.184 49.364 19.803 1.00 28.89 589 THR A C 1
ATOM 743 O O . THR A 1 112 ? 35.373 48.434 19.702 1.00 28.23 589 THR A O 1
ATOM 747 N N . GLY A 1 113 ? 36.545 50.150 18.795 1.00 31.51 590 GLY A N 1
ATOM 748 C CA . GLY A 1 113 ? 36.051 49.993 17.417 1.00 33.34 590 GLY A CA 1
ATOM 749 C C . GLY A 1 113 ? 36.149 51.315 16.693 1.00 35.72 590 GLY A C 1
ATOM 750 O O . GLY A 1 113 ? 36.020 52.356 17.367 1.00 35.18 590 GLY A O 1
ATOM 751 N N . ASP A 1 114 ? 36.374 51.271 15.379 1.00 38.62 591 ASP A N 1
ATOM 752 C CA . ASP A 1 114 ? 36.670 52.465 14.546 1.00 41.77 591 ASP A CA 1
ATOM 753 C C . ASP A 1 114 ? 35.583 53.521 14.768 1.00 41.12 591 ASP A C 1
ATOM 754 O O . ASP A 1 114 ? 35.945 54.697 14.942 1.00 42.59 591 ASP A O 1
ATOM 759 N N . GLY A 1 115 ? 34.313 53.111 14.806 1.00 39.39 592 GLY A N 1
ATOM 760 C CA . GLY A 1 115 ? 33.159 54.022 14.910 1.00 38.67 592 GLY A CA 1
ATOM 761 C C . GLY A 1 115 ? 32.783 54.383 16.343 1.00 36.21 592 GLY A C 1
ATOM 762 O O . GLY A 1 115 ? 31.838 55.159 16.497 1.00 36.14 592 GLY A O 1
ATOM 763 N N . VAL A 1 116 ? 33.482 53.872 17.363 1.00 34.51 593 VAL A N 1
ATOM 764 C CA . VAL A 1 116 ? 33.046 54.019 18.788 1.00 32.30 593 VAL A CA 1
ATOM 765 C C . VAL A 1 116 ? 33.462 55.391 19.321 1.00 33.13 593 VAL A C 1
ATOM 766 O O . VAL A 1 116 ? 34.643 55.737 19.196 1.00 34.02 593 VAL A O 1
ATOM 770 N N . LYS A 1 117 ? 32.526 56.110 19.942 1.00 32.96 594 LYS A N 1
ATOM 771 C CA . LYS A 1 117 ? 32.814 57.340 20.725 1.00 34.04 594 LYS A CA 1
ATOM 772 C C . LYS A 1 117 ? 32.090 57.243 22.063 1.00 31.58 594 LYS A C 1
ATOM 773 O O . LYS A 1 117 ? 30.868 57.122 22.100 1.00 29.86 594 LYS A O 1
ATOM 787 N N . VAL A 1 119 ? 30.374 58.315 25.452 1.00 27.86 596 VAL A N 1
ATOM 788 C CA . VAL A 1 119 ? 29.575 59.448 25.887 1.00 27.52 596 VAL A CA 1
ATOM 789 C C . VAL A 1 119 ? 30.181 59.950 27.200 1.00 27.39 596 VAL A C 1
ATOM 790 O O . VAL A 1 119 ? 30.373 59.121 28.110 1.00 26.54 596 VAL A O 1
ATOM 794 N N . THR A 1 120 ? 30.485 61.242 27.284 1.00 28.47 597 THR A N 1
ATOM 795 C CA . THR A 1 120 ? 31.187 61.871 28.434 1.00 29.31 597 THR A CA 1
ATOM 796 C C . THR A 1 120 ? 30.434 63.102 28.940 1.00 29.60 597 THR A C 1
ATOM 797 O O . THR A 1 120 ? 30.949 63.756 29.870 1.00 30.71 597 THR A O 1
ATOM 801 N N . ASP A 1 121 ? 29.268 63.411 28.369 1.00 28.69 598 ASP A N 1
ATOM 802 C CA A ASP A 1 121 ? 28.433 64.550 28.824 0.50 28.69 598 ASP A CA 1
ATOM 803 C CA B ASP A 1 121 ? 28.442 64.575 28.781 0.50 28.96 598 ASP A CA 1
ATOM 804 C C . ASP A 1 121 ? 26.977 64.297 28.430 1.00 27.36 598 ASP A C 1
ATOM 805 O O . ASP A 1 121 ? 26.710 63.323 27.692 1.00 26.33 598 ASP A O 1
ATOM 814 N N . LEU A 1 122 ? 26.084 65.130 28.952 1.00 26.63 599 LEU A N 1
ATOM 815 C CA . LEU A 1 122 ? 24.631 65.025 28.706 1.00 25.23 599 LEU A CA 1
ATOM 816 C C . LEU A 1 122 ? 24.093 66.437 28.483 1.00 26.35 599 LEU A C 1
ATOM 817 O O . LEU A 1 122 ? 24.325 67.294 29.345 1.00 26.55 599 LEU A O 1
ATOM 822 N N . GLU A 1 123 ? 23.438 66.658 27.350 1.00 27.13 600 GLU A N 1
ATOM 823 C CA . GLU A 1 123 ? 22.609 67.866 27.121 1.00 28.54 600 GLU A CA 1
ATOM 824 C C . GLU A 1 123 ? 21.146 67.425 27.178 1.00 26.34 600 GLU A C 1
ATOM 825 O O . GLU A 1 123 ? 20.755 66.566 26.385 1.00 25.76 600 GLU A O 1
ATOM 831 N N . VAL A 1 124 ? 20.377 67.959 28.118 1.00 25.09 601 VAL A N 1
ATOM 832 C CA . VAL A 1 124 ? 18.944 67.593 28.278 1.00 23.46 601 VAL A CA 1
ATOM 833 C C . VAL A 1 124 ? 18.108 68.469 27.337 1.00 24.44 601 VAL A C 1
ATOM 834 O O . VAL A 1 124 ? 18.161 69.715 27.477 1.00 25.36 601 VAL A O 1
ATOM 838 N N . ASN A 1 125 ? 17.419 67.832 26.386 1.00 24.02 602 ASN A N 1
ATOM 839 C CA . ASN A 1 125 ? 16.494 68.474 25.411 1.00 25.02 602 ASN A CA 1
ATOM 840 C C . ASN A 1 125 ? 15.037 68.210 25.805 1.00 23.01 602 ASN A C 1
ATOM 841 O O . ASN A 1 125 ? 14.158 68.977 25.380 1.00 23.99 602 ASN A O 1
ATOM 846 N N . SER A 1 126 ? 14.773 67.162 26.583 1.00 20.48 603 SER A N 1
ATOM 847 C CA . SER A 1 126 ? 13.411 66.821 27.061 1.00 18.67 603 SER A CA 1
ATOM 848 C C . SER A 1 126 ? 13.518 65.962 28.310 1.00 16.69 603 SER A C 1
ATOM 849 O O . SER A 1 126 ? 14.552 65.295 28.495 1.00 16.02 603 SER A O 1
ATOM 852 N N . ILE A 1 127 ? 12.482 66.008 29.133 1.00 15.45 604 ILE A N 1
ATOM 853 C CA . ILE A 1 127 ? 12.281 65.038 30.237 1.00 14.02 604 ILE A CA 1
ATOM 854 C C . ILE A 1 127 ? 10.886 64.440 30.095 1.00 13.35 604 ILE A C 1
ATOM 855 O O . ILE A 1 127 ? 9.909 65.210 30.067 1.00 13.65 604 ILE A O 1
ATOM 860 N N . THR A 1 128 ? 10.806 63.115 30.102 1.00 12.56 605 THR A N 1
ATOM 861 C CA . THR A 1 128 ? 9.537 62.368 30.137 1.00 12.22 605 THR A CA 1
ATOM 862 C C . THR A 1 128 ? 9.322 61.846 31.562 1.00 11.42 605 THR A C 1
ATOM 863 O O . THR A 1 128 ? 10.279 61.281 32.148 1.00 11.00 605 THR A O 1
ATOM 867 N N . VAL A 1 129 ? 8.119 62.024 32.101 1.00 11.15 606 VAL A N 1
ATOM 868 C CA . VAL A 1 129 ? 7.698 61.240 33.291 1.00 10.73 606 VAL A CA 1
ATOM 869 C C . VAL A 1 129 ? 7.187 59.908 32.751 1.00 10.97 606 VAL A C 1
ATOM 870 O O . VAL A 1 129 ? 6.284 59.893 31.881 1.00 11.11 606 VAL A O 1
ATOM 874 N N . VAL A 1 130 ? 7.801 58.827 33.229 1.00 10.81 607 VAL A N 1
ATOM 875 C CA . VAL A 1 130 ? 7.557 57.463 32.707 1.00 11.15 607 VAL A CA 1
ATOM 876 C C . VAL A 1 130 ? 7.114 56.584 33.870 1.00 10.96 607 VAL A C 1
ATOM 877 O O . VAL A 1 130 ? 7.723 56.684 34.952 1.00 11.14 607 VAL A O 1
ATOM 881 N N . GLY A 1 131 ? 6.080 55.785 33.676 1.00 11.35 608 GLY A N 1
ATOM 882 C CA . GLY A 1 131 ? 5.558 54.987 34.799 1.00 11.57 608 GLY A CA 1
ATOM 883 C C . GLY A 1 131 ? 4.366 54.153 34.402 1.00 12.44 608 GLY A C 1
ATOM 884 O O . GLY A 1 131 ? 4.113 53.989 33.185 1.00 12.58 608 GLY A O 1
ATOM 885 N N . ASN A 1 132 ? 3.655 53.622 35.393 1.00 12.76 609 ASN A N 1
ATOM 886 C CA . ASN A 1 132 ? 2.573 52.639 35.145 1.00 14.10 609 ASN A CA 1
ATOM 887 C C . ASN A 1 132 ? 1.272 53.410 34.922 1.00 14.74 609 ASN A C 1
ATOM 888 O O . ASN A 1 132 ? 0.340 53.274 35.723 1.00 14.92 609 ASN A O 1
ATOM 893 N N . GLY A 1 133 ? 1.205 54.165 33.815 1.00 15.16 610 GLY A N 1
ATOM 894 C CA . GLY A 1 133 ? 0.077 55.061 33.537 1.00 16.27 610 GLY A CA 1
ATOM 895 C C . GLY A 1 133 ? -1.235 54.309 33.440 1.00 18.24 610 GLY A C 1
ATOM 896 O O . GLY A 1 133 ? -1.246 53.182 32.917 1.00 18.99 610 GLY A O 1
ATOM 897 N N . GLU A 1 134 ? -2.292 54.935 33.943 1.00 20.32 611 GLU A N 1
ATOM 898 C CA . GLU A 1 134 ? -3.689 54.445 33.884 1.00 23.64 611 GLU A CA 1
ATOM 899 C C . GLU A 1 134 ? -4.615 55.652 34.055 1.00 23.41 611 GLU A C 1
ATOM 900 O O . GLU A 1 134 ? -4.426 56.416 35.006 1.00 21.71 611 GLU A O 1
ATOM 906 N N . ASP A 1 135 ? -5.542 55.842 33.115 1.00 25.03 612 ASP A N 1
ATOM 907 C CA . ASP A 1 135 ? -6.505 56.972 33.126 1.00 25.51 612 ASP A CA 1
ATOM 908 C C . ASP A 1 135 ? -5.727 58.280 33.320 1.00 23.19 612 ASP A C 1
ATOM 909 O O . ASP A 1 135 ? -4.818 58.518 32.518 1.00 23.00 612 ASP A O 1
ATOM 914 N N . ASN A 1 136 ? -6.042 59.091 34.335 1.00 21.44 613 ASN A N 1
ATOM 915 C CA . ASN A 1 136 ? -5.411 60.429 34.518 1.00 19.67 613 ASN A CA 1
ATOM 916 C C . ASN A 1 136 ? -3.943 60.273 34.938 1.00 17.39 613 ASN A C 1
ATOM 917 O O . ASN A 1 136 ? -3.180 61.211 34.699 1.00 16.40 613 ASN A O 1
ATOM 922 N N . TRP A 1 137 ? -3.574 59.140 35.546 1.00 16.37 614 TRP A N 1
ATOM 923 C CA . TRP A 1 137 ? -2.192 58.902 36.047 1.00 14.87 614 TRP A CA 1
ATOM 924 C C . TRP A 1 137 ? -1.281 58.701 34.828 1.00 14.00 614 TRP A C 1
ATOM 925 O O . TRP A 1 137 ? -1.475 57.734 34.095 1.00 14.48 614 TRP A O 1
ATOM 936 N N . LEU A 1 138 ? -0.356 59.638 34.613 1.00 12.92 615 LEU A N 1
ATOM 937 C CA . LEU A 1 138 ? 0.576 59.683 33.456 1.00 12.51 615 LEU A CA 1
ATOM 938 C C . LEU A 1 138 ? -0.219 59.594 32.152 1.00 13.08 615 LEU A C 1
ATOM 939 O O . LEU A 1 138 ? 0.314 59.074 31.156 1.00 13.21 615 LEU A O 1
ATOM 944 N N . ASN A 1 139 ? -1.446 60.117 32.132 1.00 13.49 616 ASN A N 1
ATOM 945 C CA . ASN A 1 139 ? -2.232 60.223 30.875 1.00 14.49 616 ASN A CA 1
ATOM 946 C C . ASN A 1 139 ? -2.430 58.831 30.248 1.00 15.21 616 ASN A C 1
ATOM 947 O O . ASN A 1 139 ? -2.579 58.729 29.034 1.00 15.97 616 ASN A O 1
ATOM 952 N N . GLY A 1 140 ? -2.412 57.767 31.054 1.00 15.02 617 GLY A N 1
ATOM 953 C CA . GLY A 1 140 ? -2.754 56.414 30.579 1.00 15.95 617 GLY A CA 1
ATOM 954 C C . GLY A 1 140 ? -1.621 55.722 29.847 1.00 15.84 617 GLY A C 1
ATOM 955 O O . GLY A 1 140 ? -1.890 54.700 29.215 1.00 17.04 617 GLY A O 1
ATOM 956 N N . VAL A 1 141 ? -0.400 56.246 29.904 1.00 14.72 618 VAL A N 1
ATOM 957 C CA . VAL A 1 141 ? 0.766 55.696 29.163 1.00 14.95 618 VAL A CA 1
ATOM 958 C C . VAL A 1 141 ? 1.513 54.686 30.047 1.00 14.60 618 VAL A C 1
ATOM 959 O O . VAL A 1 141 ? 2.008 55.085 31.109 1.00 13.72 618 VAL A O 1
ATOM 963 N N . ALA A 1 142 ? 1.597 53.431 29.617 1.00 15.75 619 ALA A N 1
ATOM 964 C CA . ALA A 1 142 ? 2.324 52.365 30.355 1.00 15.77 619 ALA A CA 1
ATOM 965 C C . ALA A 1 142 ? 3.785 52.329 29.905 1.00 15.36 619 ALA A C 1
ATOM 966 O O . ALA A 1 142 ? 4.045 51.831 28.790 1.00 16.73 619 ALA A O 1
ATOM 968 N N . TRP A 1 143 ? 4.683 52.845 30.741 1.00 14.54 620 TRP A N 1
ATOM 969 C CA . TRP A 1 143 ? 6.162 52.855 30.571 1.00 14.14 620 TRP A CA 1
ATOM 970 C C . TRP A 1 143 ? 6.498 53.289 29.138 1.00 14.67 620 TRP A C 1
ATOM 971 O O . TRP A 1 143 ? 7.143 52.529 28.409 1.00 15.45 620 TRP A O 1
ATOM 982 N N . GLY A 1 144 ? 6.004 54.464 28.744 1.00 14.24 621 GLY A N 1
ATOM 983 C CA . GLY A 1 144 ? 6.306 55.078 27.439 1.00 14.61 621 GLY A CA 1
ATOM 984 C C . GLY A 1 144 ? 7.377 56.134 27.594 1.00 13.76 621 GLY A C 1
ATOM 985 O O . GLY A 1 144 ? 7.050 57.270 27.958 1.00 13.73 621 GLY A O 1
ATOM 986 N N . VAL A 1 145 ? 8.627 55.769 27.367 1.00 13.42 622 VAL A N 1
ATOM 987 C CA . VAL A 1 145 ? 9.798 56.631 27.688 1.00 13.16 622 VAL A CA 1
ATOM 988 C C . VAL A 1 145 ? 9.776 57.879 26.801 1.00 13.90 622 VAL A C 1
ATOM 989 O O . VAL A 1 145 ? 10.418 58.851 27.180 1.00 13.90 622 VAL A O 1
ATOM 993 N N . ASP A 1 146 ? 9.122 57.814 25.638 1.00 15.18 623 ASP A N 1
ATOM 994 C CA . ASP A 1 146 ? 9.141 58.927 24.645 1.00 16.55 623 ASP A CA 1
ATOM 995 C C . ASP A 1 146 ? 7.724 59.467 24.379 1.00 16.72 623 ASP A C 1
ATOM 996 O O . ASP A 1 146 ? 7.514 60.099 23.311 1.00 17.57 623 ASP A O 1
ATOM 1001 N N . ALA A 1 147 ? 6.789 59.275 25.309 1.00 15.61 624 ALA A N 1
ATOM 1002 C CA . ALA A 1 147 ? 5.396 59.750 25.187 1.00 15.96 624 ALA A CA 1
ATOM 1003 C C . ALA A 1 147 ? 5.357 61.278 25.344 1.00 15.91 624 ALA A C 1
ATOM 1004 O O . ALA A 1 147 ? 5.630 61.786 26.448 1.00 14.54 624 ALA A O 1
ATOM 1006 N N . GLU A 1 148 ? 5.029 61.966 24.259 1.00 17.22 625 GLU A N 1
ATOM 1007 C CA A GLU A 1 148 ? 4.994 63.452 24.187 0.50 17.86 625 GLU A CA 1
ATOM 1008 C CA B GLU A 1 148 ? 5.017 63.453 24.192 0.50 17.85 625 GLU A CA 1
ATOM 1009 C C . GLU A 1 148 ? 4.117 64.024 25.296 1.00 16.86 625 GLU A C 1
ATOM 1010 O O . GLU A 1 148 ? 4.494 65.064 25.894 1.00 16.40 625 GLU A O 1
ATOM 1021 N N . VAL A 1 149 ? 2.971 63.400 25.551 1.00 16.29 626 VAL A N 1
ATOM 1022 C CA . VAL A 1 149 ? 1.982 63.930 26.533 1.00 15.62 626 VAL A CA 1
ATOM 1023 C C . VAL A 1 149 ? 2.624 63.954 27.926 1.00 14.25 626 VAL A C 1
ATOM 1024 O O . VAL A 1 149 ? 2.129 64.717 28.772 1.00 14.04 626 VAL A O 1
ATOM 1028 N N . ASN A 1 150 ? 3.686 63.175 28.166 1.00 13.40 627 ASN A N 1
ATOM 1029 C CA . ASN A 1 150 ? 4.353 63.178 29.501 1.00 12.41 627 ASN A CA 1
ATOM 1030 C C . ASN A 1 150 ? 5.703 63.901 29.440 1.00 12.44 627 ASN A C 1
ATOM 1031 O O . ASN A 1 150 ? 6.486 63.775 30.409 1.00 11.59 627 ASN A O 1
ATOM 1036 N N . HIS A 1 151 ? 5.956 64.679 28.385 1.00 13.40 628 HIS A N 1
ATOM 1037 C CA . HIS A 1 151 ? 7.083 65.650 28.360 1.00 14.00 628 HIS A CA 1
ATOM 1038 C C . HIS A 1 151 ? 6.794 66.761 29.362 1.00 14.05 628 HIS A C 1
ATOM 1039 O O . HIS A 1 151 ? 5.738 67.403 29.322 1.00 14.19 628 HIS A O 1
ATOM 1054 N N . THR A 1 153 ? 7.217 70.418 31.016 1.00 16.14 630 THR A N 1
ATOM 1055 C CA . THR A 1 153 ? 7.445 71.767 30.527 1.00 17.93 630 THR A CA 1
ATOM 1056 C C . THR A 1 153 ? 8.717 72.335 31.165 1.00 19.19 630 THR A C 1
ATOM 1057 O O . THR A 1 153 ? 8.818 72.309 32.400 1.00 18.39 630 THR A O 1
ATOM 1061 N N . GLN A 1 154 ? 9.628 72.891 30.370 1.00 21.93 631 GLN A N 1
ATOM 1062 C CA . GLN A 1 154 ? 10.781 73.649 30.918 1.00 24.39 631 GLN A CA 1
ATOM 1063 C C . GLN A 1 154 ? 10.267 75.028 31.343 1.00 25.89 631 GLN A C 1
ATOM 1064 O O . GLN A 1 154 ? 9.967 75.838 30.449 1.00 27.15 631 GLN A O 1
ATOM 1070 N N . VAL A 1 155 ? 10.139 75.274 32.650 1.00 25.86 632 VAL A N 1
ATOM 1071 C CA . VAL A 1 155 ? 9.545 76.531 33.202 1.00 27.79 632 VAL A CA 1
ATOM 1072 C C . VAL A 1 155 ? 10.650 77.556 33.490 1.00 30.44 632 VAL A C 1
ATOM 1073 O O . VAL A 1 155 ? 10.321 78.754 33.655 1.00 32.31 632 VAL A O 1
ATOM 1077 N N . SER A 1 156 ? 11.906 77.119 33.537 1.00 31.29 633 SER A N 1
ATOM 1078 C CA . SER A 1 156 ? 13.108 77.995 33.516 1.00 34.03 633 SER A CA 1
ATOM 1079 C C . SER A 1 156 ? 14.315 77.135 33.164 1.00 34.00 633 SER A C 1
ATOM 1080 O O . SER A 1 156 ? 14.133 75.919 32.975 1.00 32.12 633 SER A O 1
ATOM 1083 N N . ASP A 1 157 ? 15.495 77.746 33.039 1.00 35.92 634 ASP A N 1
ATOM 1084 C CA . ASP A 1 157 ? 16.719 77.005 32.661 1.00 35.88 634 ASP A CA 1
ATOM 1085 C C . ASP A 1 157 ? 16.876 75.830 33.635 1.00 32.81 634 ASP A C 1
ATOM 1086 O O . ASP A 1 157 ? 16.974 76.067 34.861 1.00 32.34 634 ASP A O 1
ATOM 1091 N N . LYS A 1 158 ? 16.816 74.614 33.101 1.00 30.25 635 LYS A N 1
ATOM 1092 C CA . LYS A 1 158 ? 17.106 73.355 33.840 1.00 28.11 635 LYS A CA 1
ATOM 1093 C C . LYS A 1 158 ? 16.075 73.085 34.946 1.00 25.54 635 LYS A C 1
ATOM 1094 O O . LYS A 1 158 ? 16.384 72.274 35.839 1.00 24.01 635 LYS A O 1
ATOM 1100 N N . VAL A 1 159 ? 14.875 73.670 34.874 1.00 24.22 636 VAL A N 1
ATOM 1101 C CA . VAL A 1 159 ? 13.745 73.311 35.784 1.00 22.35 636 VAL A CA 1
ATOM 1102 C C . VAL A 1 159 ? 12.527 72.923 34.939 1.00 20.94 636 VAL A C 1
ATOM 1103 O O . VAL A 1 159 ? 12.121 73.706 34.059 1.00 21.52 636 VAL A O 1
ATOM 1107 N N . TYR A 1 160 ? 11.953 71.760 35.238 1.00 18.74 637 TYR A N 1
ATOM 1108 C CA . TYR A 1 160 ? 10.847 71.132 34.481 1.00 17.75 637 TYR A CA 1
ATOM 1109 C C . TYR A 1 160 ? 9.678 70.911 35.429 1.00 16.77 637 TYR A C 1
ATOM 1110 O O . TYR A 1 160 ? 9.900 70.615 36.633 1.00 16.18 637 TYR A O 1
ATOM 1119 N N . GLN A 1 161 ? 8.455 71.033 34.907 1.00 16.46 638 GLN A N 1
ATOM 1120 C CA . GLN A 1 161 ? 7.233 70.802 35.709 1.00 15.57 638 GLN A CA 1
ATOM 1121 C C . GLN A 1 161 ? 6.178 70.090 34.863 1.00 14.52 638 GLN A C 1
ATOM 1122 O O . GLN A 1 161 ? 6.100 70.335 33.649 1.00 14.50 638 GLN A O 1
ATOM 1128 N N . ILE A 1 162 ? 5.381 69.240 35.502 1.00 13.42 639 ILE A N 1
ATOM 1129 C CA . ILE A 1 162 ? 4.179 68.640 34.865 1.00 13.21 639 ILE A CA 1
ATOM 1130 C C . ILE A 1 162 ? 3.133 68.455 35.953 1.00 13.11 639 ILE A C 1
ATOM 1131 O O . ILE A 1 162 ? 3.509 68.356 37.143 1.00 12.63 639 ILE A O 1
ATOM 1136 N N . LYS A 1 163 ? 1.857 68.472 35.563 1.00 13.89 640 LYS A N 1
ATOM 1137 C CA . LYS A 1 163 ? 0.729 68.303 36.503 1.00 14.35 640 LYS A CA 1
ATOM 1138 C C . LYS A 1 163 ? -0.163 67.151 36.050 1.00 13.72 640 LYS A C 1
ATOM 1139 O O . LYS A 1 163 ? -0.369 66.983 34.833 1.00 13.60 640 LYS A O 1
ATOM 1145 N N . TYR A 1 164 ? -0.621 66.368 37.022 1.00 13.41 641 TYR A N 1
ATOM 1146 C CA . TYR A 1 164 ? -1.636 65.302 36.847 1.00 13.70 641 TYR A CA 1
ATOM 1147 C C . TYR A 1 164 ? -2.789 65.602 37.804 1.00 14.61 641 TYR A C 1
ATOM 1148 O O . TYR A 1 164 ? -2.568 65.568 39.037 1.00 14.58 641 TYR A O 1
ATOM 1157 N N . GLU A 1 165 ? -3.964 65.917 37.261 1.00 15.99 642 GLU A N 1
ATOM 1158 C CA . GLU A 1 165 ? -5.141 66.297 38.079 1.00 17.11 642 GLU A CA 1
ATOM 1159 C C . GLU A 1 165 ? -6.064 65.095 38.257 1.00 17.34 642 GLU A C 1
ATOM 1160 O O . GLU A 1 165 ? -6.096 64.220 37.379 1.00 16.97 642 GLU A O 1
ATOM 1166 N N . ASN A 1 166 ? -6.821 65.106 39.358 1.00 18.42 643 ASN A N 1
ATOM 1167 C CA . ASN A 1 166 ? -7.975 64.202 39.594 1.00 19.44 643 ASN A CA 1
ATOM 1168 C C . ASN A 1 166 ? -7.480 62.759 39.646 1.00 19.07 643 ASN A C 1
ATOM 1169 O O . ASN A 1 166 ? -8.048 61.889 38.963 1.00 19.62 643 ASN A O 1
ATOM 1174 N N . ILE A 1 167 ? -6.427 62.539 40.431 1.00 18.16 644 ILE A N 1
ATOM 1175 C CA . ILE A 1 167 ? -5.848 61.195 40.699 1.00 18.00 644 ILE A CA 1
ATOM 1176 C C . ILE A 1 167 ? -6.553 60.624 41.929 1.00 18.64 644 ILE A C 1
ATOM 1177 O O . ILE A 1 167 ? -6.627 61.323 42.945 1.00 18.69 644 ILE A O 1
ATOM 1182 N N . GLU A 1 168 ? -7.016 59.383 41.848 1.00 19.27 645 GLU A N 1
ATOM 1183 C CA . GLU A 1 168 ? -7.621 58.677 43.006 1.00 20.55 645 GLU A CA 1
ATOM 1184 C C . GLU A 1 168 ? -6.505 58.354 44.009 1.00 19.33 645 GLU A C 1
ATOM 1185 O O . GLU A 1 168 ? -5.546 57.664 43.647 1.00 18.63 645 GLU A O 1
ATOM 1191 N N . SER A 1 169 ? -6.616 58.866 45.232 1.00 19.00 646 SER A N 1
ATOM 1192 C CA . SER A 1 169 ? -5.592 58.625 46.273 1.00 18.54 646 SER A CA 1
ATOM 1193 C C . SER A 1 169 ? -5.465 57.119 46.505 1.00 19.05 646 SER A C 1
ATOM 1194 O O . SER A 1 169 ? -6.493 56.452 46.743 1.00 20.12 646 SER A O 1
ATOM 1197 N N . ALA A 1 170 ? -4.241 56.604 46.432 1.00 18.41 647 ALA A N 1
ATOM 1198 C CA . ALA A 1 170 ? -3.935 55.171 46.621 1.00 19.28 647 ALA A CA 1
ATOM 1199 C C . ALA A 1 170 ? -2.483 55.014 47.056 1.00 18.82 647 ALA A C 1
ATOM 1200 O O . ALA A 1 170 ? -1.654 55.864 46.684 1.00 17.43 647 ALA A O 1
ATOM 1202 N N . ASP A 1 171 ? -2.210 53.928 47.768 1.00 20.13 648 ASP A N 1
ATOM 1203 C CA . ASP A 1 171 ? -0.843 53.416 48.020 1.00 20.21 648 ASP A CA 1
ATOM 1204 C C . ASP A 1 171 ? -0.604 52.180 47.154 1.00 21.07 648 ASP A C 1
ATOM 1205 O O . ASP A 1 171 ? -1.600 51.476 46.841 1.00 21.92 648 ASP A O 1
ATOM 1210 N N . ASP A 1 172 ? 0.670 51.954 46.836 1.00 21.54 649 ASP A N 1
ATOM 1211 C CA . ASP A 1 172 ? 1.254 50.828 46.061 1.00 23.08 649 ASP A CA 1
ATOM 1212 C C . ASP A 1 172 ? 0.507 50.671 44.727 1.00 22.48 649 ASP A C 1
ATOM 1213 O O . 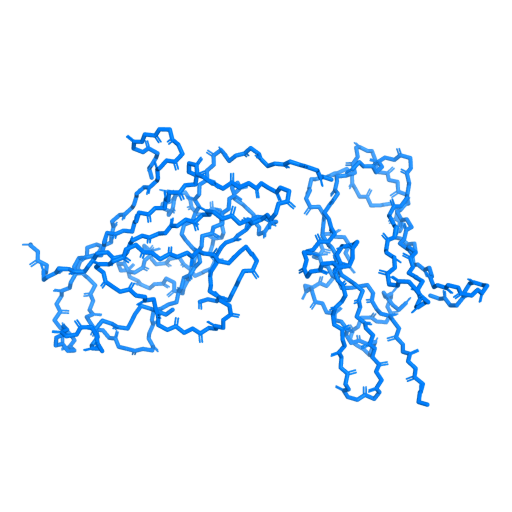ASP A 1 172 ? 0.313 49.520 44.290 1.00 23.62 649 ASP A O 1
ATOM 1218 N N . ALA A 1 173 ? 0.116 51.787 44.119 1.00 20.87 650 ALA A N 1
ATOM 1219 C CA . ALA A 1 173 ? -0.557 51.833 42.794 1.00 20.21 650 ALA A CA 1
ATOM 1220 C C . ALA A 1 173 ? 0.284 52.602 41.769 1.00 18.72 650 ALA A C 1
ATOM 1221 O O . ALA A 1 173 ? 0.177 52.286 40.559 1.00 18.90 650 ALA A O 1
ATOM 1223 N N . TYR A 1 174 ? 1.027 53.624 42.194 1.00 16.87 651 TYR A N 1
ATOM 1224 C CA . TYR A 1 174 ? 1.626 54.620 41.277 1.00 15.35 651 TYR A CA 1
ATOM 1225 C C . TYR A 1 174 ? 3.146 54.561 41.368 1.00 14.97 651 TYR A C 1
ATOM 1226 O O . TYR A 1 174 ? 3.676 54.711 42.482 1.00 15.11 651 TYR A O 1
ATOM 1235 N N . GLN A 1 175 ? 3.795 54.281 40.239 1.00 14.58 652 GLN A N 1
ATOM 1236 C CA . GLN A 1 175 ? 5.274 54.204 40.122 1.00 14.48 652 GLN A CA 1
ATOM 1237 C C . GLN A 1 175 ? 5.717 55.099 38.973 1.00 13.19 652 GLN A C 1
ATOM 1238 O O . GLN A 1 175 ? 4.990 55.156 37.960 1.00 12.95 652 GLN A O 1
ATOM 1244 N N . PHE A 1 176 ? 6.856 55.765 39.104 1.00 12.19 653 PHE A N 1
ATOM 1245 C CA . PHE A 1 176 ? 7.359 56.623 38.008 1.00 11.59 653 PHE A CA 1
ATOM 1246 C C . PHE A 1 176 ?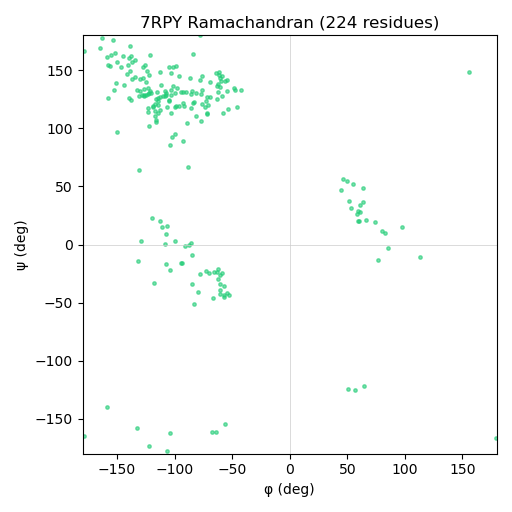 8.864 56.854 38.147 1.00 10.96 653 PHE A C 1
ATOM 1247 O O . PHE A 1 176 ? 9.441 56.652 39.232 1.00 10.92 653 PHE A O 1
ATOM 1255 N N . LYS A 1 177 ? 9.460 57.271 37.033 1.00 10.49 654 LYS A N 1
ATOM 1256 C CA . LYS A 1 177 ? 10.839 57.792 36.940 1.00 10.32 654 LYS A CA 1
ATOM 1257 C C . LYS A 1 177 ? 10.859 58.990 35.990 1.00 10.15 654 LYS A C 1
ATOM 1258 O O . LYS A 1 177 ? 9.865 59.207 35.247 1.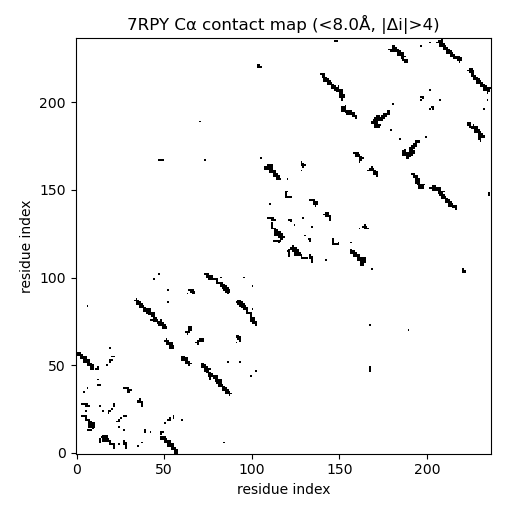00 10.26 654 LYS A O 1
ATOM 1264 N N . PHE A 1 178 ? 11.990 59.680 35.962 1.00 10.03 655 PHE A N 1
ATOM 1265 C CA . PHE A 1 178 ? 12.312 60.721 34.952 1.00 10.35 655 PHE A CA 1
ATOM 1266 C C . PHE A 1 178 ? 13.262 60.118 33.919 1.00 10.53 655 PHE A C 1
ATOM 1267 O O . PHE A 1 178 ? 14.239 59.434 34.311 1.00 10.44 655 PHE A O 1
ATOM 1275 N N . ALA A 1 179 ? 13.033 60.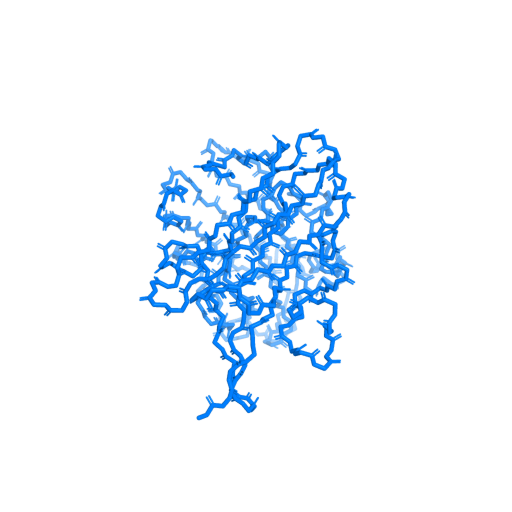387 32.638 1.00 10.84 656 ALA A N 1
ATOM 1276 C CA . ALA A 1 179 ? 13.906 59.951 31.523 1.00 11.45 656 ALA A CA 1
ATOM 1277 C C . ALA A 1 179 ? 14.247 61.156 30.651 1.00 12.33 656 ALA A C 1
ATOM 1278 O O . ALA A 1 179 ? 13.321 61.895 30.275 1.00 12.81 656 ALA A O 1
ATOM 1280 N N . ALA A 1 180 ? 15.529 61.373 30.374 1.00 12.69 657 ALA A N 1
ATOM 1281 C CA . ALA A 1 180 ? 15.989 62.470 29.506 1.00 13.77 657 ALA A CA 1
ATOM 1282 C C . ALA A 1 180 ? 15.971 62.020 28.044 1.00 14.49 657 ALA A C 1
ATOM 1283 O O . ALA A 1 180 ? 16.285 60.852 27.749 1.00 14.11 657 ALA A O 1
ATOM 1285 N N . ASN A 1 181 ? 15.612 62.932 27.142 1.00 15.64 658 ASN A N 1
ATOM 1286 C CA . ASN A 1 181 ? 15.882 62.788 25.690 1.00 17.11 658 ASN A CA 1
ATOM 1287 C C . ASN A 1 181 ? 15.197 61.542 25.106 1.00 16.77 658 ASN A C 1
ATOM 1288 O O . ASN A 1 181 ? 15.746 60.963 24.157 1.00 17.20 658 ASN A O 1
ATOM 1293 N N . ASP A 1 182 ? 14.018 61.184 25.616 1.00 16.30 659 ASP A N 1
ATOM 1294 C CA . ASP A 1 182 ? 13.121 60.151 25.037 1.00 16.84 659 ASP A CA 1
ATOM 1295 C C . ASP A 1 182 ? 13.801 58.775 24.986 1.00 17.00 659 ASP A C 1
ATOM 1296 O O . ASP A 1 182 ? 13.436 57.965 24.117 1.00 17.79 659 ASP A O 1
ATOM 1301 N N . ASP A 1 183 ? 14.739 58.498 25.886 1.00 17.06 660 ASP A N 1
ATOM 1302 C CA . ASP A 1 183 ? 15.278 57.124 26.036 1.00 17.11 660 ASP A CA 1
ATOM 1303 C C . ASP A 1 183 ? 15.778 56.929 27.467 1.00 15.79 660 ASP A C 1
ATOM 1304 O O .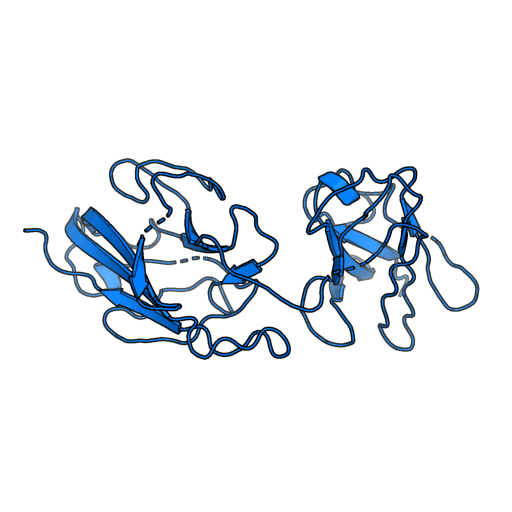 ASP A 1 183 ? 15.701 57.863 28.267 1.00 14.88 660 ASP A O 1
ATOM 1309 N N . TRP A 1 184 ? 16.224 55.712 27.781 1.00 15.24 661 TRP A N 1
ATOM 1310 C CA . TRP A 1 184 ? 16.569 55.322 29.172 1.00 14.59 661 TRP A CA 1
ATOM 1311 C C . TRP A 1 184 ? 18.046 55.570 29.504 1.00 14.73 661 TRP A C 1
ATOM 1312 O O . TRP A 1 184 ? 18.410 55.356 30.669 1.00 15.71 661 TRP A O 1
ATOM 1323 N N . ALA A 1 185 ? 18.865 56.066 28.579 1.00 15.33 662 ALA A N 1
ATOM 1324 C CA . ALA A 1 185 ? 20.323 56.239 28.819 1.00 15.23 662 ALA A CA 1
ATOM 1325 C C . ALA A 1 185 ? 20.545 57.128 30.045 1.00 14.96 662 ALA A C 1
ATOM 1326 O O . ALA A 1 185 ? 21.381 56.785 30.896 1.00 14.83 662 ALA A O 1
ATOM 1328 N N . ALA A 1 186 ? 19.810 58.243 30.157 1.00 14.55 663 ALA A N 1
ATOM 1329 C CA . ALA A 1 186 ? 19.890 59.163 31.304 1.00 14.22 663 ALA A CA 1
ATOM 1330 C C . ALA A 1 186 ? 18.528 59.169 31.989 1.00 13.42 663 ALA A C 1
ATOM 1331 O O . ALA A 1 186 ? 17.541 59.568 31.348 1.00 13.94 663 ALA A O 1
ATOM 1333 N N . SER A 1 187 ? 18.456 58.685 33.225 1.00 12.66 664 SER A N 1
ATOM 1334 C CA . SER A 1 187 ? 17.183 58.583 33.976 1.00 11.78 664 SER A CA 1
ATOM 1335 C C . SER A 1 187 ? 17.451 58.842 35.449 1.00 11.86 664 SE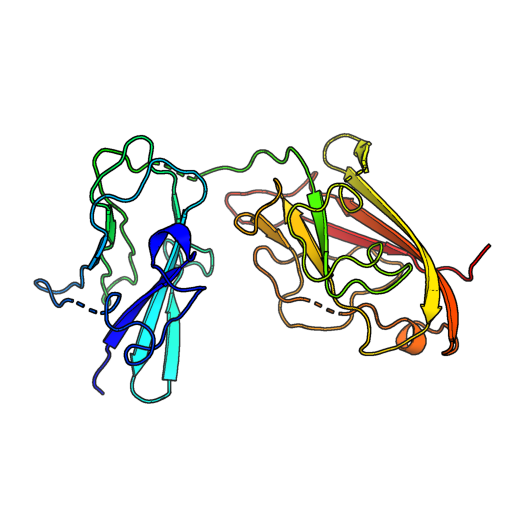R A C 1
ATOM 1336 O O . SER A 1 187 ? 18.623 58.760 35.884 1.00 12.11 664 SER A O 1
ATOM 1339 N N . TRP A 1 188 ? 16.397 59.155 36.187 1.00 11.40 665 TRP A N 1
ATOM 1340 C CA . TRP A 1 188 ? 16.493 59.410 37.639 1.00 11.78 665 TRP A CA 1
ATOM 1341 C C . TRP A 1 188 ? 15.381 58.674 38.373 1.00 11.70 665 TRP A C 1
ATOM 1342 O O . TRP A 1 188 ? 14.224 58.635 37.884 1.00 11.53 665 TRP A O 1
ATOM 1353 N N . GLY A 1 189 ? 15.719 58.198 39.568 1.00 11.99 666 GLY A N 1
ATOM 1354 C CA . GLY A 1 189 ? 14.767 57.636 40.528 1.00 12.02 666 GLY A CA 1
ATOM 1355 C C . GLY A 1 189 ? 15.370 57.689 41.916 1.00 12.59 666 GLY A C 1
ATOM 1356 O O . GLY A 1 189 ? 16.063 58.681 42.236 1.00 13.15 666 GLY A O 1
ATOM 1357 N N . LEU A 1 190 ? 15.169 56.635 42.693 1.00 12.92 667 LEU A N 1
ATOM 1358 C CA . LEU A 1 190 ? 15.656 56.571 44.090 1.00 13.90 667 LEU A CA 1
ATOM 1359 C C . LEU A 1 190 ? 16.589 55.374 44.232 1.00 14.28 667 LEU A C 1
ATOM 1360 O O . LEU A 1 190 ? 16.614 54.495 43.377 1.00 13.68 667 LEU A O 1
ATOM 1365 N N . PRO A 1 191 ? 17.409 55.328 45.303 1.00 15.53 668 PRO A N 1
ATOM 1366 C CA . PRO A 1 191 ? 18.380 54.245 45.456 1.00 16.28 668 PRO A CA 1
ATOM 1367 C C . PRO A 1 191 ? 17.711 52.864 45.537 1.00 16.89 668 PRO A C 1
ATOM 1368 O O . PRO A 1 191 ? 18.212 51.933 44.920 1.00 16.65 668 PRO A O 1
ATOM 1372 N N . GLU A 1 192 ? 16.613 52.753 46.288 1.00 18.00 669 GLU A N 1
ATOM 1373 C CA . GLU A 1 192 ? 15.752 51.540 46.285 1.00 19.11 669 GLU A CA 1
ATOM 1374 C C . GLU A 1 192 ? 14.327 51.965 45.932 1.00 18.83 669 GLU A C 1
ATOM 1375 O O . GLU A 1 192 ? 13.947 53.112 46.225 1.00 18.88 669 GLU A O 1
ATOM 1381 N N . GLN A 1 193 ? 13.585 51.082 45.275 1.00 18.81 670 GLN A N 1
ATOM 1382 C CA . GLN A 1 193 ? 12.165 51.333 44.935 1.00 18.81 670 GLN A CA 1
ATOM 1383 C C . GLN A 1 193 ? 11.412 51.595 46.236 1.00 19.43 670 GLN A C 1
ATOM 1384 O O . GLN A 1 193 ? 11.355 50.680 47.085 1.00 20.69 670 GLN A O 1
ATOM 1390 N N . SER A 1 194 ? 10.921 52.815 46.426 1.00 18.46 671 SER A N 1
ATOM 1391 C CA . SER A 1 194 ? 10.337 53.262 47.711 1.00 19.43 671 SER A CA 1
ATOM 1392 C C . SER A 1 194 ? 9.546 54.549 47.505 1.00 18.44 671 SER A C 1
ATOM 1393 O O . SER A 1 194 ? 9.633 55.156 46.419 1.00 16.97 671 SER A O 1
ATOM 1396 N N . ALA A 1 195 ? 8.786 54.927 48.526 1.00 19.45 672 ALA A N 1
ATOM 1397 C CA . ALA A 1 195 ? 7.873 56.088 48.512 1.00 19.51 672 ALA A CA 1
ATOM 1398 C C . ALA A 1 195 ? 8.685 57.367 48.304 1.00 19.40 672 ALA A C 1
ATOM 1399 O O . ALA A 1 195 ? 9.684 57.588 49.043 1.00 19.81 672 ALA A O 1
ATOM 1401 N N . THR A 1 196 ? 8.255 58.203 47.361 1.00 19.05 673 THR A N 1
ATOM 1402 C CA A THR A 1 196 ? 8.819 59.561 47.167 0.50 19.11 673 THR A CA 1
ATOM 1403 C CA B THR A 1 196 ? 8.831 59.563 47.190 0.50 19.18 673 THR A CA 1
ATOM 1404 C C . THR A 1 196 ? 8.463 60.417 48.387 1.00 20.39 673 THR A C 1
ATOM 1405 O O . THR A 1 196 ? 7.333 60.361 48.886 1.00 20.51 673 THR A O 1
ATOM 1412 N N . PRO A 1 197 ? 9.409 61.234 48.895 1.00 21.14 674 PRO A N 1
ATOM 1413 C CA . PRO A 1 197 ? 9.070 62.320 49.798 1.00 22.30 674 PRO A CA 1
ATOM 1414 C C . PRO A 1 197 ? 8.012 63.185 49.101 1.00 21.62 674 PRO A C 1
ATOM 1415 O O . PRO A 1 197 ? 8.083 63.339 47.896 1.00 20.19 674 PRO A O 1
ATOM 1419 N N . ILE A 1 198 ? 7.047 63.672 49.870 1.00 22.65 675 ILE A N 1
ATOM 1420 C CA . ILE A 1 198 ? 5.933 64.533 49.387 1.00 22.66 675 ILE A CA 1
ATOM 1421 C C . ILE A 1 198 ? 6.047 65.909 50.030 1.00 23.79 675 ILE A C 1
ATOM 1422 O O . ILE A 1 198 ? 6.165 65.976 51.277 1.00 25.24 675 ILE A O 1
ATOM 1427 N N . GLY A 1 199 ? 5.951 66.958 49.217 1.00 23.16 676 GLY A N 1
ATOM 1428 C CA . GLY A 1 199 ? 5.915 68.355 49.673 1.00 24.52 676 GLY A CA 1
ATOM 1429 C C . GLY A 1 199 ? 7.275 68.837 50.126 1.00 25.60 676 GLY A C 1
ATOM 1430 O O . GLY A 1 199 ? 7.328 69.836 50.856 1.00 27.38 676 GLY A O 1
ATOM 1431 N N . GLU A 1 200 ? 8.349 68.165 49.717 1.00 25.31 677 GLU A N 1
ATOM 1432 C CA . GLU A 1 200 ? 9.726 68.573 50.090 1.00 26.65 677 GLU A CA 1
ATOM 1433 C C . GLU A 1 200 ? 10.706 68.148 48.995 1.00 24.69 677 GLU A C 1
ATOM 1434 O O . GLU A 1 200 ? 10.583 67.022 48.462 1.00 22.85 677 GLU A O 1
ATOM 1440 N N . GLU A 1 201 ? 11.663 69.023 48.691 1.00 24.42 678 GLU A N 1
ATOM 1441 C CA . GLU A 1 201 ? 12.725 68.742 47.702 1.00 23.44 678 GLU A CA 1
ATOM 1442 C C . GLU A 1 201 ? 13.559 67.550 48.190 1.00 22.47 678 GLU A C 1
ATOM 1443 O O . GLU A 1 201 ? 13.867 67.481 49.405 1.00 23.30 678 GLU A O 1
ATOM 1449 N N . PHE A 1 202 ? 13.915 66.648 47.280 1.00 20.53 679 PHE A N 1
ATOM 1450 C CA . PHE A 1 202 ? 14.764 65.473 47.589 1.00 20.15 679 PHE A CA 1
ATOM 1451 C C . PHE A 1 202 ? 15.743 65.229 46.446 1.00 19.65 679 PHE A C 1
ATOM 1452 O O . PHE A 1 202 ? 15.445 65.591 45.284 1.00 18.56 679 PHE A O 1
ATOM 1460 N N . ASP A 1 203 ? 16.871 64.603 46.783 1.00 20.21 680 ASP A N 1
ATOM 1461 C CA . ASP A 1 203 ? 17.948 64.270 45.826 1.00 20.18 680 ASP A CA 1
ATOM 1462 C C . ASP A 1 203 ? 17.551 63.036 45.014 1.00 18.44 680 ASP A C 1
ATOM 1463 O O . ASP A 1 203 ? 16.956 62.098 45.589 1.00 18.24 680 ASP A O 1
ATOM 1468 N N . LEU A 1 204 ? 17.881 63.037 43.724 1.00 16.95 681 LEU A N 1
ATOM 1469 C CA . LEU A 1 204 ? 17.589 61.922 42.798 1.00 15.51 681 LEU A CA 1
ATOM 1470 C C . LEU A 1 204 ? 18.855 61.110 42.532 1.00 15.42 681 LEU A C 1
ATOM 1471 O O . LEU A 1 204 ? 19.964 61.688 42.484 1.00 16.38 681 LEU A O 1
ATOM 1476 N N . THR A 1 205 ? 18.655 59.820 42.317 1.00 14.48 682 THR A N 1
ATOM 1477 C CA . THR A 1 205 ? 19.692 58.842 41.939 1.00 14.18 682 THR A CA 1
ATOM 1478 C C . THR A 1 205 ? 19.633 58.617 40.428 1.00 13.30 682 THR A C 1
ATOM 1479 O O . THR A 1 205 ? 18.605 58.134 39.925 1.00 12.30 682 THR A O 1
ATOM 1483 N N . PHE A 1 206 ? 20.723 58.927 39.744 1.00 13.61 683 PHE A N 1
ATOM 1484 C CA . PHE A 1 206 ? 20.886 58.628 38.304 1.00 13.41 683 PHE A CA 1
ATOM 1485 C C . PHE A 1 206 ? 20.793 57.109 38.103 1.00 13.17 683 PHE A C 1
ATOM 1486 O O . PHE A 1 206 ? 21.376 56.363 38.926 1.00 13.45 683 PHE A O 1
ATOM 1494 N N . ASN A 1 207 ? 20.060 56.651 37.083 1.00 12.86 684 ASN A N 1
ATOM 1495 C CA . ASN A 1 207 ? 19.832 55.208 36.811 1.00 13.02 684 ASN A CA 1
ATOM 1496 C C . ASN A 1 207 ? 19.157 54.538 38.023 1.00 12.94 684 ASN A C 1
ATOM 1497 O O . ASN A 1 207 ? 19.330 53.324 38.232 1.00 13.24 684 ASN A O 1
ATOM 1502 N N . GLY A 1 208 ? 18.377 55.286 38.794 1.00 13.11 685 GLY A N 1
ATOM 1503 C CA . GLY A 1 208 ? 17.779 54.787 40.041 1.00 13.51 685 GLY A CA 1
ATOM 1504 C C . GLY A 1 208 ? 16.563 53.897 39.814 1.00 13.58 685 GLY A C 1
ATOM 1505 O O . GLY A 1 208 ? 16.159 53.632 38.653 1.00 12.98 685 GLY A O 1
ATOM 1506 N N . GLN A 1 209 ? 16.003 53.431 40.922 1.00 14.37 686 GLN A N 1
ATOM 1507 C CA . GLN A 1 209 ? 14.821 52.550 40.967 1.00 15.06 686 GLN A CA 1
ATOM 1508 C C . GLN A 1 209 ? 13.564 53.410 40.889 1.00 14.10 686 GLN A C 1
ATOM 1509 O O . GLN A 1 209 ? 13.636 54.636 41.131 1.00 13.32 686 GLN A O 1
ATOM 1515 N N . ASN A 1 210 ? 12.448 52.766 40.587 1.00 13.72 687 ASN A N 1
ATOM 1516 C CA . ASN A 1 210 ? 11.126 53.428 40.505 1.00 13.54 687 ASN A CA 1
ATOM 1517 C C . ASN A 1 210 ? 10.795 54.129 41.816 1.00 13.86 687 ASN A C 1
ATOM 1518 O O . ASN A 1 210 ? 11.062 53.621 42.904 1.00 14.24 687 ASN A O 1
ATOM 1531 N N . LEU A 1 212 ? 7.716 55.439 44.202 1.00 14.97 689 LEU A N 1
ATOM 1532 C CA . LEU A 1 212 ? 6.327 55.132 44.500 1.00 15.84 689 LEU A CA 1
ATOM 1533 C C . LEU A 1 212 ? 5.646 56.420 44.963 1.00 15.64 689 LEU A C 1
ATOM 1534 O O . LEU A 1 212 ? 6.202 57.109 45.840 1.00 16.44 689 LEU A O 1
ATOM 1539 N N . LEU A 1 213 ? 4.469 56.708 44.431 1.00 15.40 690 LEU A N 1
ATOM 1540 C CA . LEU A 1 213 ? 3.651 57.863 44.857 1.00 15.52 690 LEU A CA 1
ATOM 1541 C C . LEU A 1 213 ? 2.542 57.317 45.749 1.00 15.84 690 LEU A C 1
ATOM 1542 O O . LEU A 1 213 ? 1.496 56.912 45.234 1.00 15.82 690 LEU A O 1
ATOM 1547 N N . ASN A 1 214 ? 2.783 57.296 47.056 1.00 15.91 691 ASN A N 1
ATOM 1548 C CA . ASN A 1 214 ? 1.895 56.640 48.042 1.00 16.93 691 ASN A CA 1
ATOM 1549 C C . ASN A 1 214 ? 1.114 57.744 48.752 1.00 17.01 691 ASN A C 1
ATOM 1550 O O . ASN A 1 214 ? 1.548 58.202 49.838 1.00 17.45 691 ASN A O 1
ATOM 1555 N N . THR A 1 215 ? 0.000 58.155 48.161 1.00 16.45 692 THR A N 1
ATOM 1556 C CA . THR A 1 215 ? -0.741 59.360 48.603 1.00 16.61 692 THR A CA 1
ATOM 1557 C C . THR A 1 215 ? -1.559 59.052 49.869 1.00 17.86 692 THR A C 1
ATOM 1558 O O . THR A 1 215 ? -1.839 60.008 50.615 1.00 18.23 692 THR A O 1
ATOM 1562 N N . VAL A 1 216 ? -1.957 57.802 50.123 1.00 18.54 693 VAL A N 1
ATOM 1563 C CA . VAL A 1 216 ? -2.676 57.455 51.386 1.00 20.30 693 VAL A CA 1
ATOM 1564 C C . VAL A 1 216 ? -1.698 57.635 52.552 1.00 21.04 693 VAL A C 1
ATOM 1565 O O . VAL A 1 216 ? -2.093 58.255 53.556 1.00 21.87 693 VAL A O 1
ATOM 1569 N N . SER A 1 217 ? -0.474 57.122 52.415 1.00 20.75 694 SER A N 1
ATOM 1570 C CA . SER A 1 217 ? 0.603 57.268 53.427 1.00 21.80 694 SER A CA 1
ATOM 1571 C C . SER A 1 217 ? 0.977 58.750 53.583 1.00 21.50 694 SER A C 1
ATOM 1572 O O . SER A 1 217 ? 1.481 59.104 54.656 1.00 22.85 694 SER A O 1
ATOM 1575 N N . ALA A 1 218 ? 0.728 59.578 52.570 1.00 20.40 695 ALA A N 1
ATOM 1576 C CA . ALA A 1 218 ? 0.963 61.041 52.606 1.00 20.44 695 ALA A CA 1
ATOM 1577 C C . ALA A 1 218 ? -0.221 61.809 53.212 1.00 21.62 695 ALA A C 1
ATOM 1578 O O . ALA A 1 218 ? -0.142 63.055 53.208 1.00 21.98 695 ALA A O 1
ATOM 1580 N N . GLY A 1 219 ? -1.292 61.137 53.665 1.00 22.70 696 GLY A N 1
ATOM 1581 C CA . GLY A 1 219 ? -2.383 61.761 54.443 1.00 23.91 696 GLY A CA 1
ATOM 1582 C C . GLY A 1 219 ? -3.599 62.144 53.619 1.00 23.23 696 GLY A C 1
ATOM 1583 O O . GLY A 1 219 ? -4.444 62.914 54.119 1.00 23.95 696 GLY A O 1
ATOM 1584 N N . PHE A 1 220 ? -3.720 61.630 52.392 1.00 22.15 697 PHE A N 1
ATOM 1585 C CA . PHE A 1 220 ? -4.894 61.847 51.513 1.00 22.01 697 PHE A CA 1
ATOM 1586 C C . PHE A 1 220 ? -5.750 60.585 51.528 1.00 23.07 697 PHE A C 1
ATOM 1587 O O . PHE A 1 220 ? -5.318 59.536 51.032 1.00 22.37 697 PHE A O 1
ATOM 1595 N N . GLU A 1 221 ? -6.950 60.713 52.087 1.00 24.62 698 GLU A N 1
ATOM 1596 C CA . GLU A 1 221 ? -7.902 59.589 52.269 1.00 26.64 698 GLU A CA 1
ATOM 1597 C C . GLU A 1 221 ? -8.011 58.791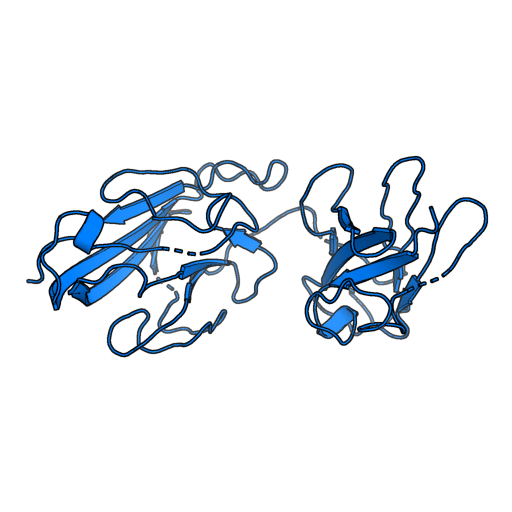 50.967 1.00 25.41 698 GLU A C 1
ATOM 1598 O O . GLU A 1 221 ? -8.186 59.420 49.917 1.00 23.84 698 GLU A O 1
ATOM 1604 N N . GLU A 1 222 ? -7.940 57.463 51.047 1.00 26.20 699 GLU A N 1
ATOM 1605 C CA . GLU A 1 222 ? -8.071 56.560 49.877 1.00 26.04 699 GLU A CA 1
ATOM 1606 C C . GLU A 1 222 ? -9.298 56.956 49.041 1.00 25.95 699 GLU A C 1
ATOM 1607 O O . GLU A 1 222 ? -10.357 57.231 49.630 1.00 26.57 699 GLU A O 1
ATOM 1613 N N . ASP A 1 223 ? -9.120 57.002 47.719 1.00 25.09 700 ASP A N 1
ATOM 1614 C CA . ASP A 1 223 ? -10.162 57.276 46.689 1.00 25.45 700 ASP A CA 1
ATOM 1615 C C . ASP A 1 223 ? -10.504 58.768 46.617 1.00 24.80 700 ASP A C 1
ATOM 1616 O O . ASP A 1 223 ? -11.179 59.140 45.644 1.00 25.21 700 ASP A O 1
ATOM 1621 N N . SER A 1 224 ? -10.100 59.609 47.578 1.00 24.25 701 SER A N 1
ATOM 1622 C CA . SER A 1 224 ? -10.245 61.084 47.446 1.00 23.40 701 SER A CA 1
ATOM 1623 C C . SER A 1 224 ? -9.425 61.540 46.232 1.00 21.93 701 SER A C 1
ATOM 1624 O O . SER A 1 224 ? -8.384 60.924 45.930 1.00 21.46 701 SER A O 1
ATOM 1627 N N . LEU A 1 225 ? -9.890 62.562 45.524 1.00 21.55 702 LEU A N 1
ATOM 1628 C CA . LEU A 1 225 ? -9.188 63.037 44.305 1.00 20.46 702 LEU A CA 1
ATOM 1629 C C . LEU A 1 225 ? -8.084 64.006 44.732 1.00 19.32 702 LEU A C 1
ATOM 1630 O O . LEU A 1 225 ? -8.352 64.893 45.574 1.00 20.00 702 LEU A O 1
ATOM 1635 N N . VAL A 1 226 ? -6.876 63.818 44.199 1.00 18.09 703 VAL A N 1
ATOM 1636 C CA . VAL A 1 226 ? -5.722 64.722 44.462 1.00 17.43 703 VAL A CA 1
ATOM 1637 C C . VAL A 1 226 ? -5.141 65.210 43.131 1.00 16.54 703 VAL A C 1
ATOM 1638 O O . VAL A 1 226 ? -5.282 64.527 42.101 1.00 16.19 703 VAL A O 1
ATOM 1642 N N . ASP A 1 227 ? -4.509 66.373 43.183 1.00 16.39 704 ASP A N 1
ATOM 1643 C CA . ASP A 1 227 ? -3.763 66.945 42.037 1.00 16.21 704 ASP A CA 1
ATOM 1644 C C . ASP A 1 227 ? -2.283 66.832 42.392 1.00 15.75 704 ASP A C 1
ATOM 1645 O O . ASP A 1 227 ? -1.900 67.182 43.525 1.00 16.23 704 ASP A O 1
ATOM 1650 N N . VAL A 1 228 ? -1.498 66.323 41.455 1.00 15.10 705 VAL A N 1
ATOM 1651 C CA . VAL A 1 228 ? -0.052 66.054 41.662 1.00 14.88 705 VAL A CA 1
ATOM 1652 C C . VAL A 1 228 ? 0.743 67.004 40.777 1.00 14.71 705 VAL A C 1
ATOM 1653 O O . VAL A 1 228 ? 0.476 67.038 39.554 1.00 14.94 705 VAL A O 1
ATOM 1657 N N . THR A 1 229 ? 1.681 67.737 41.358 1.00 14.56 706 THR A N 1
ATOM 1658 C CA . THR A 1 229 ? 2.569 68.640 40.591 1.00 14.67 706 THR A CA 1
ATOM 1659 C C . THR A 1 229 ? 3.991 68.136 40.806 1.00 14.35 706 THR A C 1
ATOM 1660 O O . THR A 1 229 ? 4.430 68.095 41.964 1.00 14.87 706 THR A O 1
ATOM 1664 N N . ILE A 1 230 ? 4.665 67.757 39.730 1.00 13.93 707 ILE A N 1
ATOM 1665 C CA . ILE A 1 230 ? 6.049 67.217 39.808 1.00 13.89 707 ILE A CA 1
ATOM 1666 C C . ILE A 1 230 ? 6.999 68.246 39.210 1.00 14.28 707 ILE A C 1
ATOM 1667 O O . ILE A 1 230 ? 6.793 68.643 38.049 1.00 14.27 707 ILE A O 1
ATOM 1672 N N . THR A 1 231 ? 8.030 68.599 39.968 1.00 14.93 708 THR A N 1
ATOM 1673 C CA . THR A 1 231 ? 9.074 69.555 39.544 1.00 16.17 708 THR A CA 1
ATOM 1674 C C . THR A 1 231 ? 10.418 68.831 39.589 1.00 16.32 708 THR A C 1
ATOM 1675 O O . THR A 1 231 ? 10.702 68.166 40.622 1.00 16.25 708 THR A O 1
ATOM 1679 N N . LEU A 1 232 ? 11.182 68.925 38.502 1.00 16.08 709 LEU A N 1
ATOM 1680 C CA . LEU A 1 232 ? 12.561 68.393 38.399 1.00 16.22 709 LEU A CA 1
ATOM 1681 C C . LEU A 1 232 ? 13.527 69.557 38.198 1.00 17.66 709 LEU A C 1
ATOM 1682 O O . LEU A 1 232 ? 13.345 70.334 37.240 1.00 17.94 709 LEU A O 1
ATOM 1687 N N . ASP A 1 233 ? 14.530 69.643 39.064 1.00 18.33 710 ASP A N 1
ATOM 1688 C CA . ASP A 1 233 ? 15.549 70.718 39.063 1.00 20.02 710 ASP A CA 1
ATOM 1689 C C . ASP A 1 233 ? 16.904 70.065 38.790 1.00 20.37 710 ASP A C 1
ATOM 1690 O O . ASP A 1 233 ? 17.391 69.321 39.665 1.00 20.04 710 ASP A O 1
ATOM 1695 N N . ILE A 1 234 ? 17.479 70.314 37.613 1.00 21.03 711 ILE A N 1
ATOM 1696 C CA . ILE A 1 234 ? 18.814 69.767 37.242 1.00 21.72 711 ILE A CA 1
ATOM 1697 C C . ILE A 1 234 ? 19.823 70.924 37.128 1.00 23.96 711 ILE A C 1
ATOM 1698 O O . ILE A 1 234 ? 20.884 70.724 36.520 1.00 24.39 711 ILE A O 1
ATOM 1703 N N . THR A 1 235 ? 19.540 72.076 37.745 1.00 25.88 712 THR A N 1
ATOM 1704 C CA . THR A 1 235 ? 20.453 73.255 37.742 1.00 28.80 712 THR A CA 1
ATOM 1705 C C . THR A 1 235 ? 21.821 72.846 38.308 1.00 30.03 712 THR A C 1
ATOM 1706 O O . THR A 1 235 ? 22.838 73.362 37.810 1.00 31.69 712 THR A O 1
ATOM 1710 N N . ASN A 1 236 ? 21.856 71.956 39.305 1.00 29.60 713 ASN A N 1
ATOM 1711 C CA . ASN A 1 236 ? 23.115 71.552 39.984 1.00 30.99 713 ASN A CA 1
ATOM 1712 C C . ASN A 1 236 ? 23.459 70.104 39.646 1.00 29.02 713 ASN A C 1
ATOM 1713 O O . ASN A 1 236 ? 24.347 69.563 40.315 1.00 29.68 713 ASN A O 1
ATOM 1718 N N . PHE A 1 237 ? 22.844 69.520 38.613 1.00 27.03 714 PHE A N 1
ATOM 1719 C CA . PHE A 1 237 ? 23.225 68.176 38.113 1.00 25.57 714 PHE A CA 1
ATOM 1720 C C . PHE A 1 237 ? 24.578 68.272 37.402 1.00 27.30 714 PHE A C 1
ATOM 1721 O O . PHE A 1 237 ? 24.753 69.128 36.502 1.00 27.96 714 PHE A O 1
ATOM 1729 N N . ASP A 1 238 ? 25.507 67.416 37.836 1.00 27.69 715 ASP A N 1
ATOM 1730 C CA A ASP A 1 238 ? 26.887 67.303 37.304 0.50 29.05 715 ASP A CA 1
ATOM 1731 C CA B ASP A 1 238 ? 26.883 67.308 37.285 0.50 29.15 715 ASP A CA 1
ATOM 1732 C C . ASP A 1 238 ? 27.030 65.907 36.694 1.00 27.74 715 ASP A C 1
ATOM 1733 O O . ASP A 1 238 ? 26.967 64.923 37.468 1.00 26.57 715 ASP A O 1
ATOM 1742 N N . TYR A 1 239 ? 27.172 65.821 35.369 1.00 27.95 716 TYR A N 1
ATOM 1743 C CA . TYR A 1 239 ? 27.204 64.518 34.664 1.00 27.14 716 TYR A CA 1
ATOM 1744 C C . TYR A 1 239 ? 28.384 63.672 35.152 1.00 27.65 716 TYR A C 1
ATOM 1745 O O . TYR A 1 239 ? 28.199 62.455 35.295 1.00 26.35 716 TYR A O 1
ATOM 1754 N N . SER A 1 240 ? 29.549 64.284 35.400 1.00 29.61 717 SER A N 1
ATOM 1755 C CA A SER A 1 240 ? 30.782 63.544 35.788 0.70 30.02 717 SER A CA 1
ATOM 1756 C CA B SER A 1 240 ? 30.787 63.562 35.802 0.30 29.98 717 SER A CA 1
ATOM 1757 C C . SER A 1 240 ? 30.536 62.744 37.076 1.00 29.05 717 SER A C 1
ATOM 1758 O O . SER A 1 240 ? 30.985 61.594 37.132 1.00 28.90 717 SER A O 1
ATOM 1763 N N . THR A 1 241 ? 29.833 63.322 38.049 1.00 28.98 718 THR A N 1
ATOM 1764 C CA . THR A 1 241 ? 29.509 62.669 39.347 1.00 28.18 718 THR A CA 1
ATOM 1765 C C . THR A 1 241 ? 28.128 61.997 39.300 1.00 26.40 718 THR A C 1
ATOM 1766 O O . THR A 1 241 ? 27.845 61.216 40.220 1.00 25.88 718 THR A O 1
ATOM 1770 N N . ARG A 1 242 ? 27.291 62.332 38.308 1.00 25.12 719 ARG A N 1
ATOM 1771 C CA . ARG A 1 242 ? 25.871 61.895 38.196 1.00 23.19 719 ARG A CA 1
ATOM 1772 C C . ARG A 1 242 ? 25.071 62.380 39.413 1.00 22.87 719 ARG A C 1
ATOM 1773 O O . ARG A 1 242 ? 23.981 61.844 39.648 1.00 22.01 719 ARG A O 1
ATOM 1781 N N . SER A 1 243 ? 25.546 63.396 40.123 1.00 23.74 720 SER A N 1
ATOM 1782 C CA A SER A 1 243 ? 24.929 63.890 41.380 0.50 24.08 720 SER A CA 1
ATOM 1783 C CA B SER A 1 243 ? 24.915 63.886 41.376 0.50 24.21 720 SER A CA 1
ATOM 1784 C C . SER A 1 243 ? 24.341 65.294 41.173 1.00 24.59 720 SER A C 1
ATOM 1785 O O . SER A 1 243 ? 24.846 66.021 40.299 1.00 25.52 720 SER A O 1
ATOM 1790 N N . GLY A 1 244 ? 23.312 65.646 41.946 1.00 23.77 721 GLY A N 1
ATOM 1791 C CA . GLY A 1 244 ? 22.814 67.031 42.042 1.00 24.25 721 GLY A CA 1
ATOM 1792 C C . GLY A 1 244 ? 21.420 67.261 41.482 1.00 22.72 721 GLY A C 1
ATOM 1793 O O . GLY A 1 244 ? 20.904 68.358 41.727 1.00 23.31 721 GLY A O 1
ATOM 1794 N N . ALA A 1 245 ? 20.818 66.310 40.762 1.00 20.63 722 ALA A N 1
ATOM 1795 C CA . ALA A 1 245 ? 19.406 66.422 40.316 1.00 19.47 722 ALA A CA 1
ATOM 1796 C C . ALA A 1 245 ? 18.501 66.305 41.544 1.00 19.22 722 ALA A C 1
ATOM 1797 O O . ALA A 1 245 ? 18.799 65.491 42.440 1.00 18.70 722 ALA A O 1
ATOM 1799 N N . LYS A 1 246 ? 17.447 67.112 41.594 1.00 19.12 723 LYS A N 1
ATOM 1800 C CA . LYS A 1 246 ? 16.512 67.153 42.742 1.00 19.41 723 LYS A CA 1
ATOM 1801 C C . LYS A 1 246 ? 15.095 67.223 42.189 1.00 17.98 723 LYS A C 1
ATOM 1802 O O . LYS A 1 246 ? 14.929 67.653 41.026 1.00 17.17 723 LYS A O 1
ATOM 1808 N N . ALA A 1 247 ? 14.119 66.803 42.980 1.00 16.99 724 ALA A N 1
ATOM 1809 C CA . ALA A 1 247 ? 12.702 66.872 42.586 1.00 16.19 724 ALA A CA 1
ATOM 1810 C C . ALA A 1 247 ? 11.869 67.301 43.777 1.00 16.49 724 ALA A C 1
ATOM 1811 O O . ALA A 1 247 ? 12.317 67.144 44.929 1.00 16.90 724 ALA A O 1
ATOM 1813 N N . THR A 1 248 ? 10.673 67.783 43.475 1.00 16.23 725 THR A N 1
ATOM 1814 C CA . THR A 1 248 ? 9.605 68.030 44.467 1.00 16.61 725 THR A CA 1
ATOM 1815 C C . THR A 1 248 ? 8.319 67.436 43.899 1.00 15.56 725 THR A C 1
ATOM 1816 O O . THR A 1 248 ? 8.032 67.647 42.694 1.00 15.14 725 THR A O 1
ATOM 1820 N N . VAL A 1 249 ? 7.605 66.684 44.724 1.00 15.49 726 VAL A N 1
ATOM 1821 C CA . VAL A 1 249 ? 6.285 66.104 44.371 1.00 15.19 726 VAL A CA 1
ATOM 1822 C C . VAL A 1 249 ? 5.263 66.735 45.305 1.00 16.29 726 VAL A C 1
ATOM 1823 O O . VAL A 1 249 ? 5.267 66.428 46.513 1.00 17.07 726 VAL A O 1
ATOM 1827 N N . LYS A 1 250 ? 4.473 67.649 44.762 1.00 16.80 727 LYS A N 1
ATOM 1828 C CA . LYS A 1 250 ? 3.403 68.336 45.520 1.00 17.99 727 LYS A CA 1
ATOM 1829 C C . LYS A 1 250 ? 2.083 67.596 45.298 1.00 17.36 727 LYS A C 1
ATOM 1830 O O . LYS A 1 250 ? 1.750 67.305 44.136 1.00 16.32 727 LYS A O 1
ATOM 1836 N N . VAL A 1 251 ? 1.370 67.299 46.383 1.00 18.19 728 VAL A N 1
ATOM 1837 C CA . VAL A 1 251 ? 0.031 66.649 46.339 1.00 18.34 728 VAL A CA 1
ATOM 1838 C C . VAL A 1 251 ? -0.936 67.517 47.139 1.00 19.92 728 VAL A C 1
ATOM 1839 O O . VAL A 1 251 ? -0.597 67.883 48.276 1.00 20.31 728 VAL A O 1
ATOM 1843 N N . GLU A 1 252 ? -2.060 67.855 46.525 1.00 20.71 729 GLU A N 1
ATOM 1844 C CA A GLU A 1 252 ? -3.119 68.744 47.074 0.50 22.09 729 GLU A CA 1
ATOM 1845 C CA B GLU A 1 252 ? -3.112 68.691 47.156 0.50 22.07 729 GLU A CA 1
ATOM 1846 C C . GLU A 1 252 ? -4.477 68.103 46.817 1.00 22.15 729 GLU A C 1
ATOM 1847 O O . GLU A 1 252 ? -4.660 67.449 45.786 1.00 20.79 729 GLU A O 1
ATOM 1858 N N . PRO A 1 253 ? -5.492 68.309 47.683 1.00 23.04 730 PRO A N 1
ATOM 1859 C CA . PRO A 1 253 ? -6.850 67.900 47.335 1.00 23.84 730 PRO A CA 1
ATOM 1860 C C . PRO A 1 253 ? -7.267 68.570 46.016 1.00 24.18 730 PRO A C 1
ATOM 1861 O O . PRO A 1 253 ? -6.958 69.737 45.820 1.00 24.05 730 PRO A O 1
ATOM 1865 N N . SER A 1 254 ? -7.968 67.839 45.155 1.00 25.30 731 SER A N 1
ATOM 1866 C CA . SER A 1 254 ? -8.328 68.304 43.791 1.00 26.80 731 SER A CA 1
ATOM 1867 C C . SER A 1 254 ? -9.247 69.529 43.854 1.00 30.40 731 SER A C 1
ATOM 1868 O O . SER A 1 254 ? -10.144 69.551 44.711 1.00 30.28 731 SER A O 1
ATOM 1871 N N . THR A 1 255 ? -8.955 70.510 42.994 1.00 33.92 732 THR A N 1
ATOM 1872 C CA . THR A 1 255 ? -9.757 71.725 42.702 1.00 38.08 732 THR A CA 1
ATOM 1873 C C . THR A 1 255 ? -10.792 71.386 41.623 1.00 39.32 732 THR A C 1
ATOM 1874 O O . THR A 1 255 ? -11.931 71.828 41.765 1.00 44.42 732 THR A O 1
#

Foldseek 3Di:
DDKKKFKAWPCLQQVDHRDTDCVVRVLRIADDPQKGKHKGAFRAFDFWTWIWIWIDDPPDIDTQDAQRDNATDTWGFHHGWIWMWMAHPVRRHIDIDTPRIDDDDDDFPKKFKAWCDDCLQSNHDHRQLQPPSRIACPDVQKDKDKRWFDFQAWPPIKIWIDGPRDLSWIWDDQAADEDDAQDKDWIATSHDMTPRVVVVPQPGRQIKMKMKMWGCVVQDSNVSTDIIMHIYIDGGD

Secondary structure (DSSP, 8-state):
--EEEEEEE-HHHHSSSS---TTT-GGG--EETTEEEEEEEEE-SEEEEEEEEEEEETTEEEEE-GGGSSSPEEEEESSSEEEEEEEETTTTEEEEE-TTB-------S-EEEEEEEETTEEEEEES-TT-GGG--EEETTEEEEEEEEEEP-SSS--EEEEETTSSSSEEEBSSS-PPPSSS-EEPEET-B----TTTTT--TT-EEEEEEEEE-TT-BTTTTB--EEEEEEEE--

CATH classification: 2.60.40.10 (+1 more: 2.60.40.10)

Nearest PDB structures (foldseek):
  7rpy-assembly1_A  TM=1.004E+00  e=4.880E-48  Ruminococcus bromii L2-63
  7o1f-assembly2_E  TM=1.446E-01  e=8.246E-03  Thermochaetoides thermophila DSM 1495
  3brh-assembly2_B  TM=3.439E-01  e=3.298E+00  Homo sapiens
  4j51-assembly2_B  TM=3.405E-01  e=3.123E+00  Homo sapiens
  2p6x-assembly1_A  TM=3.408E-01  e=2.958E+00  Homo sapiens